Protein 3FXX (pdb70)

GO terms:
  GO:0022407 regulation of cell-cell adhesion (P, IDA)
  GO:0048013 ephrin receptor signaling pathway (P, IDA)
  GO:0005003 ephrin receptor activity (F, IDA)
  GO:0005515 protein binding (F, IPI)
  GO:0005004 GPI-linked ephrin receptor activity (F, IDA)
  GO:0005769 early endosome (C, IDA)
  GO:0005886 plasma membrane (C, IDA)
  GO:0032956 regulation of actin cytoskeleton organization (P, IDA)
  GO:0051893 regulation of focal adhesion assembly (P, IDA)
  GO:0070507 regulation of microtubule cytoskeleton organization (P, IDA)
  GO:0005576 extracellular region (C, EXP)
  GO:0005886 plasma membrane (C, TAS)
  GO:0010976 positive regulation of neuron projection development (P, IMP)
  GO:0071300 cellular response to retinoic acid (P, IMP)
  GO:0045806 negative regulation of endocytosis (P, IDA)
  GO:0018108 peptidyl-tyrosine phosphorylation (P, IDA)
  GO:1903078 positive regulation of protein localization to plasma membrane (P, IDA)

Sequence (296 aa):
TQTVHEFAKELDATNISIDKVVGAGEFGEVCSGRRLKLPSKKEISVAIKTLKVGYTEKQRRDFLGEEASSIMGQFDHPNIIRLEGVVTKSKPVMIVTEYMEENGSSLDSSFLRKHDAQFTVIQLVGMLRGIASSGMKYLSDMGYVHRDLAARNILINSNLVCKVSSDFGLSRVLEDDGKIPIRWTSPEAIAYRKFTSSASDVWSYGIVLWEVMSSYGERPYWEMSNQDVIKAVDEGYRLPPPMDCPAALYQLMLDCWQKDRNNRPKFEQIVSSILDKLIRNPGSLKIITAARPSNLLLDQWDNYEIW

Nearest PDB structures (foldseek):
  3fxx-assembly1_A  TM=1.003E+00  e=6.736E-59  Homo sapiens
  5mja-assembly1_A  TM=9.735E-01  e=2.799E-43  Homo sapiens
  8bin-assembly1_A  TM=9.481E-01  e=7.725E-38  Homo sapiens
  3dqx-assembly2_B  TM=9.330E-01  e=4.707E-27  Gallus gallus
  2j5f-assembly1_A  TM=8.929E-01  e=1.887E-25  Homo sapiens

Radius of gyration: 19.55 Å; Cα contacts (8 Å, |Δi|>4): 555; chains: 2; bounding box: 55×42×52 Å

B-factor: mean 26.13, std 9.32, range [12.3, 76.97]

CATH classification: 3.30.200.20 (+1 more: 1.10.510.10)

Secondary structure (DSSP, 8-state):
-HHHHTTSPBPPGGGEEEEEEEEE-SSSEEEEEEEE-TTS-EEEEEEEEPPTT--HHHHHHHHHHHHHHTT---TTB--EEEEE-SSSS-EEEEE--TT-BHHHHHHTTTT-S-HHHHHHHHHHHHHHHHHHHHTTEE-S---GGGEEE-TT--EEE---TT-EE-S------GGGS-HHHHHH----HHHHHHHHHHHHHHHHTTSPPTTTT--HHHHHHHHHHTEEPPPPTT-BHHHHHHHHHHT-SSGGGSPPHHHHHHHHHHHHHSGGGGGSB----SSSSEE-/-TTS----

Solvent-accessible surface area: 14944 Å² total

Organism: Homo sapiens (NCBI:txid9606)

Structure (mmCIF, N/CA/C/O backbone):
data_3FXX
#
_entry.id   3FXX
#
_cell.length_a   53.463
_cell.length_b   38.201
_cell.length_c   76.649
_cell.angle_alpha   90.000
_cell.angle_beta   102.150
_cell.angle_gamma   90.000
#
_symmetry.space_group_name_H-M   'P 1 21 1'
#
loop_
_entity.id
_entity.type
_entity.pdbx_description
1 polymer 'Ephrin type-A receptor 3'
2 polymer 'peptide substrate'
3 non-polymer 'MAGNESIUM ION'
4 non-polymer 'PHOSPHOAMINOPHOSPHONIC ACID-ADENYLATE ESTER'
5 water water
#
loop_
_atom_site.group_PDB
_atom_site.id
_atom_site.type_symbol
_atom_site.label_atom_id
_atom_site.label_alt_id
_atom_site.label_comp_id
_atom_site.label_asym_id
_atom_site.label_entity_id
_atom_site.label_seq_id
_atom_site.pdbx_PDB_ins_code
_atom_site.Cartn_x
_atom_site.Cartn_y
_atom_site.Cartn_z
_atom_site.occupancy
_atom_site.B_iso_or_equiv
_atom_site.auth_seq_id
_atom_site.auth_comp_id
_atom_site.auth_asym_id
_atom_site.auth_atom_id
_atom_site.pdbx_PDB_model_num
ATOM 1 N N . THR A 1 30 ? -23.200 23.617 52.224 0.50 46.23 606 THR A N 1
ATOM 2 C CA . THR A 1 30 ? -22.685 24.884 52.812 0.50 46.33 606 THR A CA 1
ATOM 3 C C . THR A 1 30 ? -21.886 25.670 51.768 0.50 46.33 606 THR A C 1
ATOM 4 O O . THR A 1 30 ? -21.244 25.090 50.888 0.50 46.24 606 THR A O 1
ATOM 8 N N . GLN A 1 31 ? -21.938 26.995 51.876 1.00 46.41 607 GLN A N 1
ATOM 9 C CA . GLN A 1 31 ? -21.254 27.886 50.935 1.00 46.24 607 GLN A CA 1
ATOM 10 C C . GLN A 1 31 ? -19.733 27.798 51.067 1.00 46.28 607 GLN A C 1
ATOM 11 O O . GLN A 1 31 ? -19.017 27.803 50.062 1.00 46.78 607 GLN A O 1
ATOM 17 N N . THR A 1 32 ? -19.243 27.704 52.303 0.50 45.82 608 THR A N 1
ATOM 18 C CA . THR A 1 32 ? -17.804 27.611 52.567 0.50 45.48 608 THR A CA 1
ATOM 19 C C . THR A 1 32 ? -17.102 26.592 51.664 0.50 45.15 608 THR A C 1
ATOM 20 O O . THR A 1 32 ? -16.068 26.893 51.063 0.50 45.14 608 THR A O 1
ATOM 24 N N . VAL A 1 33 ? -17.673 25.394 51.567 1.00 44.74 609 VAL A N 1
ATOM 25 C CA . VAL A 1 33 ? -17.080 24.324 50.757 1.00 44.28 609 VAL A CA 1
ATOM 26 C C . VAL A 1 33 ? -17.220 24.561 49.243 1.00 44.06 609 VAL A C 1
ATOM 27 O O . VAL A 1 33 ? -16.346 24.165 48.466 1.00 44.36 609 VAL A O 1
ATOM 31 N N . HIS A 1 34 ? -18.294 25.226 48.825 1.00 43.50 610 HIS A N 1
ATOM 32 C CA . HIS A 1 34 ? -18.542 25.423 47.393 1.00 43.10 610 HIS A CA 1
ATOM 33 C C . HIS A 1 34 ? -17.608 26.416 46.709 1.00 42.38 610 HIS A C 1
ATOM 34 O O . HIS A 1 34 ? -17.621 26.537 45.482 1.00 42.04 610 HIS A O 1
ATOM 41 N N . GLU A 1 35 ? -16.803 27.126 47.490 1.00 41.67 611 GLU A N 1
ATOM 42 C CA . GLU A 1 35 ? -15.734 27.946 46.922 1.00 41.10 611 GLU A CA 1
ATOM 43 C C . GLU A 1 35 ? -14.674 27.061 46.265 1.00 40.33 611 GLU A C 1
ATOM 44 O O . GLU A 1 35 ? -14.095 27.434 45.240 1.00 40.62 611 GLU A O 1
ATOM 50 N N . PHE A 1 36 ? -14.433 25.891 46.860 1.00 39.12 612 PHE A N 1
ATOM 51 C CA . PHE A 1 36 ? -13.345 25.003 46.432 1.00 38.34 612 PHE A CA 1
ATOM 52 C C . PHE A 1 36 ? -13.778 23.563 46.117 1.00 37.32 612 PHE A C 1
ATOM 53 O O . PHE A 1 36 ? -12.918 22.695 45.937 1.00 37.27 612 PHE A O 1
ATOM 61 N N . ALA A 1 37 ? -15.085 23.316 46.044 1.00 35.82 613 ALA A N 1
ATOM 62 C CA . ALA A 1 37 ? -15.611 21.977 45.757 1.00 34.76 613 ALA A CA 1
ATOM 63 C C . ALA A 1 37 ? -16.789 22.062 44.796 1.00 34.11 613 ALA A C 1
ATOM 64 O O . ALA A 1 37 ? -17.711 22.862 44.990 1.00 33.94 613 ALA A O 1
ATOM 66 N N . LYS A 1 38 ? -16.750 21.242 43.758 1.00 32.49 614 LYS A N 1
ATOM 67 C CA . LYS A 1 38 ? -17.867 21.113 42.841 1.00 31.34 614 LYS A CA 1
ATOM 68 C C . LYS A 1 38 ? -19.007 20.343 43.498 1.00 29.90 614 LYS A C 1
ATOM 69 O O . LYS A 1 38 ? -18.758 19.348 44.182 1.00 28.37 614 LYS A O 1
ATOM 75 N N . GLU A 1 39 ? -20.246 20.791 43.277 1.00 28.06 615 GLU A N 1
ATOM 76 C CA . GLU A 1 39 ? -21.422 20.028 43.720 1.00 27.82 615 GLU A CA 1
ATOM 77 C C . GLU A 1 39 ? -21.706 18.958 42.672 1.00 27.14 615 GLU A C 1
ATOM 78 O O . GLU A 1 39 ? -21.974 19.275 41.499 1.00 27.29 615 GLU A O 1
ATOM 84 N N . LEU A 1 40 ? -21.647 17.697 43.088 1.00 26.50 616 LEU A N 1
ATOM 85 C CA . LEU A 1 40 ? -21.847 16.586 42.185 1.00 26.31 616 LEU A CA 1
ATOM 86 C C . LEU A 1 40 ? -23.315 16.159 42.166 1.00 26.59 616 LEU A C 1
ATOM 87 O O . LEU A 1 40 ? -24.023 16.267 43.168 1.00 26.28 616 LEU A O 1
ATOM 92 N N . ASP A 1 41 ? -23.743 15.664 41.010 1.00 27.23 617 ASP A N 1
ATOM 93 C CA . ASP A 1 41 ? -25.058 15.081 40.817 1.00 27.64 617 ASP A CA 1
ATOM 94 C C . ASP A 1 41 ? -24.931 13.627 41.243 1.00 27.79 617 ASP A C 1
ATOM 95 O O . ASP A 1 41 ? -24.140 12.889 40.656 1.00 27.69 617 ASP A O 1
ATOM 100 N N . ALA A 1 42 ? -25.706 13.213 42.245 1.00 27.81 618 ALA A N 1
ATOM 101 C CA . ALA A 1 42 ? -25.617 11.842 42.791 1.00 28.20 618 ALA A CA 1
ATOM 102 C C . ALA A 1 42 ? -25.944 10.725 41.802 1.00 28.22 618 ALA A C 1
ATOM 103 O O . ALA A 1 42 ? -25.567 9.568 42.035 1.00 28.12 618 ALA A O 1
ATOM 105 N N . THR A 1 43 ? -26.642 11.052 40.711 1.00 27.76 619 THR A N 1
ATOM 106 C CA . THR A 1 43 ? -26.908 10.080 39.649 1.00 27.98 619 THR A CA 1
ATOM 107 C C . THR A 1 43 ? -25.632 9.654 38.922 1.00 27.31 619 THR A C 1
ATOM 108 O O . THR A 1 43 ? -25.608 8.611 38.266 1.00 28.38 619 THR A O 1
ATOM 112 N N . ASN A 1 44 ? -24.585 10.465 39.042 1.00 25.59 620 ASN A N 1
ATOM 113 C CA . ASN A 1 44 ? -23.279 10.176 38.442 1.00 24.98 620 ASN A CA 1
ATOM 114 C C . ASN A 1 44 ? -22.343 9.387 39.344 1.00 23.45 620 ASN A C 1
ATOM 115 O O . ASN A 1 44 ? -21.222 9.096 38.936 1.00 22.71 620 ASN A O 1
ATOM 120 N N . ILE A 1 45 ? -22.786 9.092 40.565 1.00 22.99 621 ILE A N 1
ATOM 121 C CA . ILE A 1 45 ? -21.995 8.358 41.560 1.00 23.61 621 ILE A CA 1
ATOM 122 C C . ILE A 1 45 ? -22.579 6.961 41.740 1.00 24.39 621 ILE A C 1
ATOM 123 O O . ILE A 1 45 ? -23.775 6.818 41.954 1.00 24.73 621 ILE A O 1
ATOM 128 N N . SER A 1 46 ? -21.744 5.935 41.628 1.00 24.36 622 SER A N 1
ATOM 129 C CA . SER A 1 46 ? -22.155 4.579 41.968 1.00 26.15 622 SER A CA 1
ATOM 130 C C . SER A 1 46 ? -21.255 4.048 43.067 1.00 26.66 622 SER A C 1
ATOM 131 O O . SER A 1 46 ? -20.053 4.316 43.088 1.00 26.42 622 SER A O 1
ATOM 134 N N . ILE A 1 47 ? -21.849 3.300 43.987 1.00 27.73 623 ILE A N 1
ATOM 135 C CA . ILE A 1 47 ? -21.141 2.792 45.141 1.00 28.96 623 ILE A CA 1
ATOM 136 C C . ILE A 1 47 ? -20.913 1.314 44.930 1.00 29.88 623 ILE A C 1
ATOM 137 O O . ILE A 1 47 ? -21.837 0.591 44.550 1.00 29.86 623 ILE A O 1
ATOM 142 N N . ASP A 1 48 ? -19.687 0.865 45.179 1.00 31.34 624 ASP A N 1
ATOM 143 C CA . ASP A 1 48 ? -19.328 -0.536 44.995 1.00 32.15 624 ASP A CA 1
ATOM 144 C C . ASP A 1 48 ? -19.312 -1.328 46.299 1.00 33.12 624 ASP A C 1
ATOM 145 O O . ASP A 1 48 ? -20.038 -2.311 46.445 1.00 34.38 624 ASP A O 1
ATOM 150 N N . LYS A 1 49 ? -18.479 -0.900 47.243 1.00 33.39 625 LYS A N 1
ATOM 151 C CA . LYS A 1 49 ? -18.374 -1.589 48.531 1.00 33.72 625 LYS A CA 1
ATOM 152 C C . LYS A 1 49 ? -17.693 -0.735 49.596 1.00 33.99 625 LYS A C 1
ATOM 153 O O . LYS A 1 49 ? -16.986 0.233 49.291 1.00 33.50 625 LYS A O 1
ATOM 159 N N . VAL A 1 50 ? -17.899 -1.112 50.852 1.00 34.15 626 VAL A N 1
ATOM 160 C CA . VAL A 1 50 ? -17.269 -0.422 51.971 1.00 34.59 626 VAL A CA 1
ATOM 161 C C . VAL A 1 50 ? -15.797 -0.817 51.993 1.00 34.87 626 VAL A C 1
ATOM 162 O O . VAL A 1 50 ? -15.466 -1.989 51.781 1.00 35.29 626 VAL A O 1
ATOM 166 N N . VAL A 1 51 ? -14.923 0.164 52.201 1.00 34.67 627 VAL A N 1
ATOM 167 C CA . VAL A 1 51 ? -13.491 -0.093 52.337 1.00 35.27 627 VAL A CA 1
ATOM 168 C C . VAL A 1 51 ? -12.898 0.473 53.627 1.00 35.67 627 VAL A C 1
ATOM 169 O O . VAL A 1 51 ? -11.708 0.299 53.887 1.00 35.95 627 VAL A O 1
ATOM 173 N N . GLY A 1 52 ? -13.709 1.142 54.439 1.00 36.21 628 GLY A N 1
ATOM 174 C CA . GLY A 1 52 ? -13.211 1.733 55.668 1.00 36.60 628 GLY A CA 1
ATOM 175 C C . GLY A 1 52 ? -14.273 2.471 56.450 1.00 37.26 628 GLY A C 1
ATOM 176 O O . GLY A 1 52 ? -15.449 2.509 56.062 1.00 37.23 628 GLY A O 1
ATOM 177 N N . ALA A 1 53 ? -13.851 3.051 57.565 1.00 37.82 629 ALA A N 1
ATOM 178 C CA . ALA A 1 53 ? -14.746 3.795 58.432 1.00 38.27 629 ALA A CA 1
ATOM 179 C C . ALA A 1 53 ? -13.942 4.916 59.043 1.00 38.73 629 ALA A C 1
ATOM 180 O O . ALA A 1 53 ? -12.770 4.729 59.371 1.00 39.08 629 ALA A O 1
ATOM 182 N N . GLY A 1 54 ? -14.562 6.083 59.179 1.00 39.28 630 GLY A N 1
ATOM 183 C CA . GLY A 1 54 ? -13.895 7.229 59.769 1.00 39.42 630 GLY A CA 1
ATOM 184 C C . GLY A 1 54 ? -14.653 7.804 60.939 1.00 39.72 630 GLY A C 1
ATOM 185 O O . GLY A 1 54 ? -15.668 7.255 61.382 1.00 39.76 630 GLY A O 1
ATOM 186 N N . GLU A 1 55 ? -14.150 8.929 61.434 1.00 39.98 631 GLU A N 1
ATOM 187 C CA . GLU A 1 55 ? -14.823 9.697 62.480 1.00 39.65 631 GLU A CA 1
ATOM 188 C C . GLU A 1 55 ? -16.273 10.020 62.112 1.00 39.22 631 GLU A C 1
ATOM 189 O O . GLU A 1 55 ? -17.148 10.022 62.983 1.00 39.51 631 GLU A O 1
ATOM 195 N N . PHE A 1 56 ? -16.521 10.280 60.825 1.00 38.51 632 PHE A N 1
ATOM 196 C CA . PHE A 1 56 ? -17.785 10.875 60.375 1.00 38.02 632 PHE A CA 1
ATOM 197 C C . PHE A 1 56 ? -18.777 9.902 59.750 1.00 37.35 632 PHE A C 1
ATOM 198 O O . PHE A 1 56 ? -19.953 10.235 59.616 1.00 37.21 632 PHE A O 1
ATOM 206 N N . GLY A 1 57 ? -18.312 8.712 59.384 1.00 36.41 633 GLY A N 1
ATOM 207 C CA . GLY A 1 57 ? -19.156 7.731 58.717 1.00 35.79 633 GLY A CA 1
ATOM 208 C C . GLY A 1 57 ? -18.325 6.699 57.990 1.00 35.25 633 GLY A C 1
ATOM 209 O O . GLY A 1 57 ? -17.172 6.474 58.336 1.00 36.45 633 GLY A O 1
ATOM 210 N N . GLU A 1 58 ? -18.904 6.078 56.971 1.00 34.08 634 GLU A N 1
ATOM 211 C CA . GLU A 1 58 ? -18.227 5.010 56.240 1.00 33.28 634 GLU A CA 1
ATOM 212 C C . GLU A 1 58 ? -17.447 5.573 55.060 1.00 31.53 634 GLU A C 1
ATOM 213 O O . GLU A 1 58 ? -17.671 6.716 54.642 1.00 31.14 634 GLU A O 1
ATOM 219 N N . VAL A 1 59 ? -16.527 4.760 54.548 1.00 29.96 635 VAL A N 1
ATOM 220 C CA . VAL A 1 59 ? -15.798 5.065 53.316 1.00 28.93 635 VAL A CA 1
ATOM 221 C C . VAL A 1 59 ? -16.040 3.914 52.342 1.00 27.77 635 VAL A C 1
ATOM 222 O O . VAL A 1 59 ? -1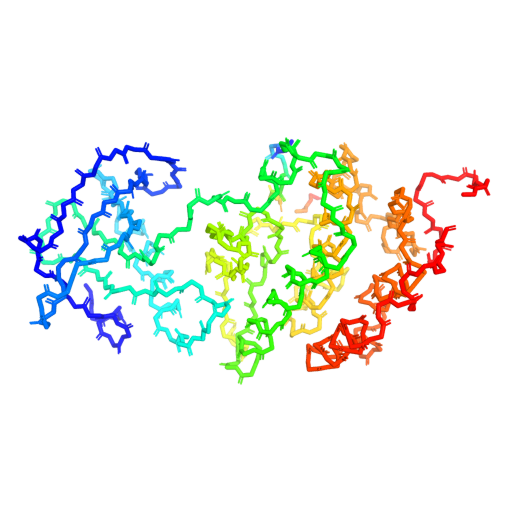5.916 2.747 52.714 1.00 28.04 635 VAL A O 1
ATOM 226 N N . CYS A 1 60 ? -16.424 4.244 51.110 1.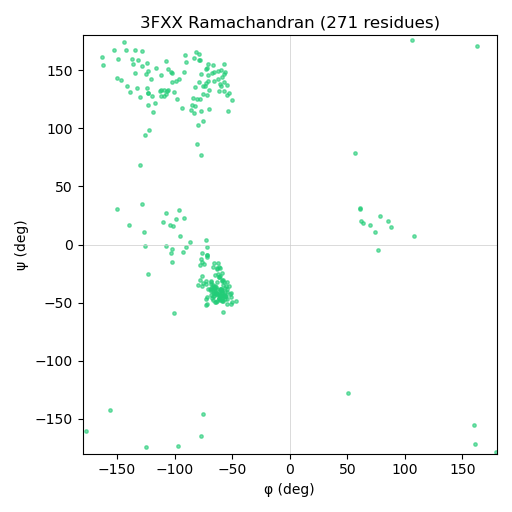00 26.73 636 CYS A N 1
ATOM 227 C CA . CYS A 1 60 ? -16.679 3.246 50.075 1.00 25.63 636 CYS A CA 1
ATOM 228 C C . CYS A 1 60 ? -15.842 3.500 48.841 1.00 24.80 636 CYS A C 1
ATOM 229 O O . CYS A 1 60 ? -15.411 4.611 48.598 1.00 23.64 636 CYS A O 1
ATOM 232 N N . SER A 1 61 ? -15.618 2.451 48.067 1.00 23.43 637 SER A N 1
ATOM 233 C CA . SER A 1 61 ? -15.132 2.603 46.708 1.00 22.95 637 SER A CA 1
ATOM 234 C C . SER A 1 61 ? -16.344 2.702 45.794 1.00 22.16 637 SER A C 1
ATOM 235 O O . SER A 1 61 ? -17.448 2.246 46.128 1.00 22.78 637 SER A O 1
ATOM 238 N N . GLY A 1 62 ? -16.133 3.292 44.629 1.00 21.02 638 GLY A N 1
ATOM 239 C CA . GLY A 1 62 ? -17.187 3.442 43.662 1.00 20.06 638 GLY A CA 1
ATOM 240 C C . GLY A 1 62 ? -16.685 4.075 42.385 1.00 19.02 638 GLY A C 1
ATOM 241 O O . GLY A 1 62 ? -15.492 4.068 42.111 1.00 18.10 638 GLY A O 1
ATOM 242 N N . ARG A 1 63 ? -17.618 4.612 41.610 1.00 18.68 639 ARG A N 1
ATOM 243 C CA A ARG A 1 63 ? -17.318 5.207 40.308 0.50 18.51 639 ARG A CA 1
ATOM 244 C CA B ARG A 1 63 ? -17.292 5.212 40.333 0.50 18.52 639 ARG A CA 1
ATOM 245 C C . ARG A 1 63 ? -17.997 6.552 40.205 1.00 18.45 639 ARG A C 1
ATOM 246 O O . ARG A 1 63 ? -19.120 6.732 40.708 1.00 18.27 639 ARG A O 1
ATOM 261 N N . LEU A 1 64 ? -17.342 7.471 39.517 1.00 17.92 640 LEU A N 1
ATOM 262 C CA . LEU A 1 64 ? -17.941 8.764 39.211 1.00 17.61 640 LEU A CA 1
ATOM 263 C C . LEU A 1 64 ? -17.932 8.970 37.702 1.00 17.43 640 LEU A C 1
ATOM 264 O O . LEU A 1 64 ? -16.874 8.805 37.066 1.00 17.34 640 LEU A O 1
ATOM 269 N N . LYS A 1 65 ? -19.084 9.348 37.145 1.00 17.08 641 LYS A N 1
ATOM 270 C CA . LYS A 1 65 ? -19.182 9.689 35.726 1.00 17.43 641 LYS A CA 1
ATOM 271 C C . LYS A 1 65 ? -19.000 11.206 35.622 1.00 16.92 641 LYS A C 1
ATOM 272 O O . LYS A 1 65 ? -19.786 11.983 36.194 1.00 17.73 641 LYS A O 1
ATOM 278 N N . LEU A 1 66 ? -17.947 11.596 34.923 1.00 16.98 642 LEU A N 1
ATOM 279 C CA . LEU A 1 66 ? -17.598 13.001 34.748 1.00 17.52 642 LEU A CA 1
ATOM 280 C C . LEU A 1 66 ? -18.425 13.653 33.633 1.00 17.63 642 LEU A C 1
ATOM 281 O O . LEU A 1 66 ? -19.104 12.968 32.866 1.00 16.83 642 LEU A O 1
ATOM 286 N N . PRO A 1 67 ? -18.413 15.011 33.560 1.00 17.90 643 PRO A N 1
ATOM 287 C CA . PRO A 1 67 ? -19.227 15.690 32.534 1.00 18.37 643 PRO A CA 1
ATOM 288 C C . PRO A 1 67 ? -18.933 15.266 31.093 1.00 17.83 643 PRO A C 1
ATOM 289 O O . PRO A 1 67 ? -19.846 15.226 30.258 1.00 19.60 643 PRO A O 1
ATOM 293 N N . SER A 1 68 ? -17.684 14.917 30.833 1.00 18.42 644 SER A N 1
ATOM 294 C CA . SER A 1 68 ? -17.223 14.373 29.547 1.00 18.10 644 SER A CA 1
ATOM 295 C C . SER A 1 68 ? -17.691 12.932 29.280 1.00 18.74 644 SER A C 1
ATOM 296 O O . SER A 1 68 ? -17.351 12.368 28.238 1.00 18.80 644 SER A O 1
ATOM 299 N N . LYS A 1 69 ? -18.401 12.342 30.235 1.00 18.33 645 LYS A N 1
ATOM 300 C CA . LYS A 1 69 ? -18.844 10.928 30.208 1.00 18.81 645 LYS A CA 1
ATOM 301 C C . LYS A 1 69 ? -17.735 9.912 30.469 1.00 18.82 645 LYS A C 1
ATOM 302 O O . LYS A 1 69 ? -17.961 8.706 30.292 1.00 18.15 645 LYS A O 1
ATOM 308 N N . LYS A 1 70 ? -16.560 10.370 30.899 1.00 19.20 646 LYS A N 1
ATOM 309 C CA . LYS A 1 70 ? -15.496 9.463 31.325 1.00 19.24 646 LYS A CA 1
ATOM 310 C C . LYS A 1 70 ? -15.847 9.002 32.726 1.00 19.04 646 LYS A C 1
ATOM 311 O O . LYS A 1 70 ? -16.353 9.774 33.532 1.00 18.22 646 LYS A O 1
ATOM 317 N N . GLU A 1 71 ? -15.611 7.725 33.005 1.00 18.56 647 GLU A N 1
ATOM 318 C CA . GLU A 1 71 ? -15.873 7.158 34.322 1.00 18.81 647 GLU A CA 1
ATOM 319 C C . GLU A 1 71 ? -14.552 6.850 35.020 1.00 18.93 647 GLU A C 1
ATOM 320 O O . GLU A 1 71 ? -13.627 6.277 34.413 1.00 19.14 647 GLU A O 1
ATOM 326 N N . ILE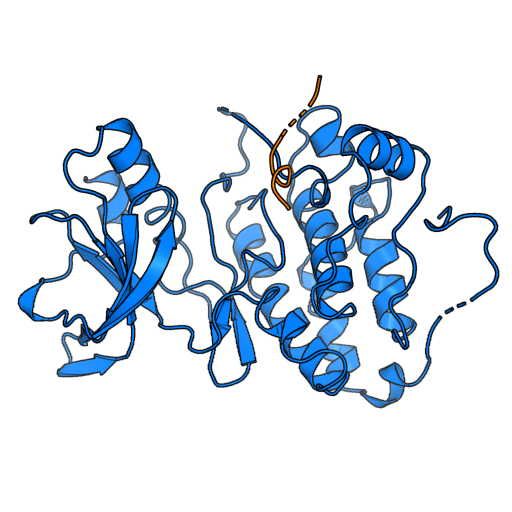 A 1 72 ? -14.448 7.263 36.277 1.00 17.72 648 ILE A N 1
ATOM 327 C CA . ILE A 1 72 ? -13.221 7.097 37.053 1.00 17.94 648 ILE A CA 1
ATOM 328 C C . ILE A 1 72 ? -13.558 6.414 38.383 1.00 18.01 648 ILE A C 1
ATOM 329 O O . ILE A 1 72 ? -14.691 6.516 38.885 1.00 17.95 648 ILE A O 1
ATOM 334 N N . SER A 1 73 ? -12.575 5.723 38.937 1.00 18.44 649 SER A N 1
ATOM 335 C CA . SER A 1 73 ? -12.685 5.155 40.275 1.00 19.28 649 SER A CA 1
ATOM 336 C C . SER A 1 73 ? -12.538 6.246 41.318 1.00 19.09 649 SER A C 1
ATOM 337 O O . SER A 1 73 ? -11.637 7.094 41.230 1.00 18.78 649 SER A O 1
ATOM 340 N N . VAL A 1 74 ? -13.402 6.192 42.320 1.00 18.28 650 VAL A N 1
ATOM 341 C CA . VAL A 1 74 ? -13.392 7.146 43.410 1.00 18.26 650 VAL A CA 1
ATOM 342 C C . VAL A 1 74 ? -13.596 6.486 44.769 1.00 17.97 650 VAL A C 1
ATOM 343 O O . VAL A 1 74 ? -14.111 5.361 44.870 1.00 17.85 650 VAL A O 1
ATOM 347 N N . ALA A 1 75 ? -13.176 7.203 45.810 1.00 18.23 651 ALA A N 1
ATOM 348 C CA . ALA A 1 75 ? -13.567 6.902 47.179 1.00 18.96 651 ALA A CA 1
ATOM 349 C C . ALA A 1 75 ? -14.704 7.848 47.528 1.00 19.78 651 ALA A C 1
ATOM 350 O O . ALA A 1 75 ? -14.694 9.046 47.132 1.00 18.61 651 ALA A O 1
ATOM 352 N N . ILE A 1 76 ? -15.676 7.301 48.257 1.00 20.48 652 ILE A N 1
ATOM 353 C CA . ILE A 1 76 ? -16.851 8.059 48.684 1.00 21.76 652 ILE A CA 1
ATOM 354 C C . ILE A 1 76 ? -16.956 7.992 50.203 1.00 22.31 652 ILE A C 1
ATOM 355 O O . ILE A 1 76 ? -17.026 6.911 50.780 1.00 22.89 652 ILE A O 1
ATOM 360 N N . LYS A 1 77 ? -16.904 9.151 50.839 1.00 22.86 653 LYS A N 1
ATOM 361 C CA . LYS A 1 77 ? -17.087 9.262 52.274 1.00 24.88 653 LYS A CA 1
ATOM 362 C C . LYS A 1 77 ? -18.458 9.875 52.536 1.00 25.15 653 LYS A C 1
ATOM 363 O O . LYS A 1 77 ? -18.806 10.896 51.937 1.00 23.97 653 LYS A O 1
ATOM 369 N N . THR A 1 78 ? -19.215 9.263 53.444 1.00 26.48 654 THR A N 1
ATOM 370 C CA . THR A 1 78 ? -20.550 9.745 53.778 1.00 27.30 654 THR A CA 1
ATOM 371 C C . THR A 1 78 ? -20.565 10.287 55.202 1.00 27.72 654 THR A C 1
ATOM 372 O O . THR A 1 78 ? -19.833 9.804 56.068 1.00 28.53 654 THR A O 1
ATOM 376 N N . LEU A 1 79 ? -21.369 11.323 55.421 1.00 27.75 655 LEU A N 1
ATOM 377 C CA . LEU A 1 79 ? -21.636 11.835 56.758 1.00 28.15 655 LEU A CA 1
ATOM 378 C C . LEU A 1 79 ? -22.757 10.991 57.369 1.00 28.27 655 LEU A C 1
ATOM 379 O O . LEU A 1 79 ? -23.842 10.851 56.773 1.00 27.77 655 LEU A O 1
ATOM 384 N N . LYS A 1 80 ? -22.504 10.437 58.554 1.00 28.32 656 LYS A N 1
ATOM 385 C CA . LYS A 1 80 ? -23.466 9.548 59.206 1.00 29.01 656 LYS A CA 1
ATOM 386 C C . LYS A 1 80 ? -24.848 10.199 59.402 1.00 28.53 656 LYS A C 1
ATOM 387 O O . LYS A 1 80 ? -24.969 11.411 59.587 1.00 27.23 656 LYS A O 1
ATOM 393 N N . VAL A 1 81 ? -25.885 9.372 59.347 1.00 28.65 657 VAL A N 1
ATOM 394 C CA . VAL A 1 81 ? -27.245 9.829 59.591 1.00 29.17 657 VAL A CA 1
ATOM 395 C C . VAL A 1 81 ? -27.316 10.390 61.012 1.00 29.46 657 VAL A C 1
ATOM 396 O O . VAL A 1 81 ? -26.719 9.833 61.930 1.00 29.75 657 VAL A O 1
ATOM 400 N N . GLY A 1 82 ? -28.013 11.509 61.184 1.00 29.80 658 GLY A N 1
ATOM 401 C CA . GLY A 1 82 ? -28.201 12.100 62.507 1.00 29.86 658 GLY A CA 1
ATOM 402 C C . GLY A 1 82 ? -26.983 12.860 62.989 1.00 30.00 658 GLY A C 1
ATOM 403 O O . GLY A 1 82 ? -26.776 13.026 64.188 1.00 29.82 658 GLY A O 1
ATOM 404 N N . TYR A 1 83 ? -26.179 13.315 62.035 1.00 30.25 659 TYR A N 1
ATOM 405 C CA . TYR A 1 83 ? -25.001 14.118 62.320 1.00 30.98 659 TYR A CA 1
ATOM 406 C C . TYR A 1 83 ? -25.375 15.404 63.044 1.00 31.35 659 TYR A C 1
ATOM 407 O O . TYR A 1 83 ? -26.468 15.948 62.840 1.00 31.34 659 TYR A O 1
ATOM 416 N N . THR A 1 84 ? -24.450 15.886 63.871 1.00 32.19 660 THR A N 1
ATOM 417 C CA . THR A 1 84 ? -24.558 17.198 64.489 1.00 32.59 660 THR A CA 1
ATOM 418 C C . THR A 1 84 ? -24.057 18.252 63.505 1.00 33.31 660 THR A C 1
ATOM 419 O O . THR A 1 84 ? -23.321 17.931 62.565 1.00 32.80 660 THR A O 1
ATOM 423 N N . GLU A 1 85 ? -24.443 19.508 63.718 1.00 33.83 661 GLU A N 1
ATOM 424 C CA . GLU A 1 85 ? -23.970 20.605 62.865 1.00 34.75 661 GLU A CA 1
ATOM 425 C C . GLU A 1 85 ? -22.460 20.789 62.956 1.00 34.97 661 GLU A C 1
ATOM 426 O O . GLU A 1 85 ? -21.827 21.171 61.966 1.00 35.29 661 GLU A O 1
ATOM 432 N N . LYS A 1 86 ? -21.886 20.516 64.126 1.00 35.07 662 LYS A N 1
ATOM 433 C CA . LYS A 1 86 ? -20.436 20.521 64.266 1.00 34.78 662 LYS A CA 1
ATOM 434 C C . LYS A 1 86 ? -19.789 19.446 63.395 1.00 34.18 662 LYS A C 1
ATOM 435 O O . LYS A 1 86 ? -18.817 19.721 62.693 1.00 33.46 662 LYS A O 1
ATOM 441 N N . GLN A 1 87 ? -20.301 18.218 63.472 1.00 33.15 663 GLN A N 1
ATOM 442 C CA . GLN A 1 87 ? -19.796 17.133 62.622 1.00 32.83 663 GLN A CA 1
ATOM 443 C C . GLN A 1 87 ? -19.869 17.504 61.134 1.00 32.10 663 GLN A C 1
ATOM 444 O O . GLN A 1 87 ? -18.909 17.297 60.390 1.00 31.54 663 GLN A O 1
ATOM 450 N N . ARG A 1 88 ? -20.988 18.078 60.704 1.00 31.62 664 ARG A N 1
ATOM 451 C CA . ARG A 1 88 ? -21.121 18.521 59.309 1.00 31.88 664 ARG A CA 1
ATOM 452 C C . ARG A 1 88 ? -20.071 19.590 58.941 1.00 31.09 664 ARG A C 1
ATOM 453 O O . ARG A 1 88 ? -19.447 19.523 57.872 1.00 29.91 664 ARG A O 1
ATOM 461 N N . ARG A 1 89 ? -19.870 20.565 59.825 1.00 30.59 665 ARG A N 1
ATOM 462 C CA . ARG A 1 89 ? -18.880 21.630 59.579 1.00 30.90 665 ARG A CA 1
ATOM 463 C C . ARG A 1 89 ? -17.464 21.069 59.498 1.00 29.52 665 ARG A C 1
ATOM 464 O O . ARG A 1 89 ? -16.682 21.492 58.641 1.00 29.39 665 ARG A O 1
ATOM 472 N N . ASP A 1 90 ? -17.131 20.143 60.394 1.00 28.16 666 ASP A N 1
ATOM 473 C CA . ASP A 1 90 ? -15.808 19.512 60.398 1.00 27.60 666 ASP A CA 1
ATOM 474 C C . ASP A 1 90 ? -15.596 18.645 59.157 1.00 26.68 666 ASP A C 1
ATOM 475 O O . ASP A 1 90 ? -14.534 18.703 58.520 1.00 26.35 666 ASP A O 1
ATOM 480 N N . PHE A 1 91 ? -16.616 17.865 58.818 1.00 25.36 667 PHE A N 1
ATOM 481 C CA . PHE A 1 91 ? -16.593 16.986 57.650 1.00 25.09 667 PHE A CA 1
ATOM 482 C C . PHE A 1 91 ? -16.334 17.803 56.390 1.00 24.66 667 PHE A C 1
ATOM 483 O O . PHE A 1 91 ? -15.348 17.572 55.675 1.00 24.85 667 PHE A O 1
ATOM 491 N N . LEU A 1 92 ? -17.204 18.775 56.132 1.00 24.03 668 LEU A N 1
ATOM 492 C CA . LEU A 1 92 ? -17.099 19.604 54.937 1.00 23.72 668 LEU A CA 1
ATOM 493 C C . LEU A 1 92 ? -15.883 20.534 54.964 1.00 23.20 668 LEU A C 1
ATOM 494 O O . LEU A 1 92 ? -15.303 20.832 53.918 1.00 23.29 668 LEU A O 1
ATOM 499 N N . GLY A 1 93 ? -15.486 20.962 56.164 1.00 23.12 669 GLY A N 1
ATOM 500 C CA . GLY A 1 93 ? -14.337 21.845 56.339 1.00 23.35 669 GLY A CA 1
ATOM 501 C C . GLY A 1 93 ? -13.048 21.205 55.851 1.00 23.21 669 GLY A C 1
ATOM 502 O O . GLY A 1 93 ? -12.215 21.865 55.244 1.00 23.58 669 GLY A O 1
ATOM 503 N N A GLU A 1 94 ? -12.907 19.910 56.114 0.50 23.18 670 GLU A N 1
ATOM 504 N N B GLU A 1 94 ? -12.887 19.911 56.129 0.50 23.06 670 GLU A N 1
ATOM 505 C CA A GLU A 1 94 ? -11.746 19.147 55.666 0.50 23.30 670 GLU A CA 1
ATOM 506 C CA B GLU A 1 94 ? -11.737 19.144 55.632 0.50 23.25 670 GLU A CA 1
ATOM 507 C C A GLU A 1 94 ? -11.710 19.039 54.135 0.50 23.02 670 GLU A C 1
ATOM 508 C C B GLU A 1 94 ? -11.712 19.110 54.112 0.50 22.98 670 GLU A C 1
ATOM 509 O O A GLU A 1 94 ? -10.637 19.082 53.529 0.50 23.37 670 GLU A O 1
ATOM 510 O O B GLU A 1 94 ? -10.659 19.272 53.490 0.50 23.26 670 GLU A O 1
ATOM 521 N N . ALA A 1 95 ? -12.887 18.914 53.521 1.00 22.76 671 ALA A N 1
ATOM 522 C CA . ALA A 1 95 ? -13.031 18.955 52.070 1.00 23.38 671 ALA A CA 1
ATOM 523 C C . ALA A 1 95 ? -12.693 20.337 51.504 1.00 23.43 671 ALA A C 1
ATOM 524 O O . ALA A 1 95 ? -12.052 20.439 50.459 1.00 23.52 671 ALA A O 1
ATOM 526 N N . SER A 1 96 ? -13.089 21.399 52.209 1.00 23.58 672 SER A N 1
ATOM 527 C CA A SER A 1 96 ? -12.807 22.766 51.775 0.50 23.75 672 SER A CA 1
ATOM 528 C CA B SER A 1 96 ? -12.809 22.756 51.750 0.50 23.71 672 SER A CA 1
ATOM 529 C C . SER A 1 96 ? -11.305 23.032 51.728 1.00 24.00 672 SER A C 1
ATOM 530 O O . SER A 1 96 ? -10.828 23.769 50.862 1.00 24.59 672 SER A O 1
ATOM 535 N N . ILE A 1 97 ? -10.557 22.430 52.658 1.00 23.71 673 ILE A N 1
ATOM 536 C CA . ILE A 1 97 ? -9.093 22.571 52.656 1.00 24.06 673 ILE A CA 1
ATOM 537 C C . ILE A 1 97 ? -8.476 21.764 51.506 1.00 24.23 673 ILE A C 1
ATOM 538 O O . ILE A 1 97 ? -7.703 22.291 50.697 1.00 24.21 673 ILE A O 1
ATOM 543 N N . MET A 1 98 ? -8.846 20.488 51.424 1.00 24.68 674 MET A N 1
ATOM 544 C CA . MET A 1 98 ? -8.392 19.597 50.349 1.00 24.70 674 MET A CA 1
ATOM 545 C C . MET A 1 98 ? -8.598 20.196 48.961 1.00 24.25 674 MET A C 1
ATOM 546 O O . MET A 1 98 ? -7.691 20.152 48.114 1.00 24.07 674 MET A O 1
ATOM 551 N N . GLY A 1 99 ? -9.785 20.765 48.738 1.00 23.15 675 GLY A N 1
ATOM 552 C CA . GLY A 1 99 ? -10.155 21.368 47.462 1.00 23.13 675 GLY A CA 1
ATOM 553 C C . GLY A 1 99 ? -9.302 22.557 47.040 1.00 22.26 675 GLY A C 1
ATOM 554 O O . GLY A 1 99 ? -9.314 22.937 45.884 1.00 21.05 675 GLY A O 1
ATOM 555 N N . GLN A 1 100 ? -8.558 23.130 47.977 1.00 21.72 676 GLN A N 1
ATOM 556 C CA . GLN A 1 100 ? -7.652 24.231 47.664 1.00 22.22 676 GLN A CA 1
ATOM 557 C C . GLN A 1 100 ? -6.391 23.782 46.930 1.00 21.74 676 GLN A C 1
ATOM 558 O O . GLN A 1 100 ? -5.701 24.611 46.322 1.00 21.05 676 GLN A O 1
ATOM 564 N N . PHE A 1 101 ? -6.102 22.478 46.983 1.00 21.03 677 PHE A N 1
ATOM 565 C CA . PHE A 1 101 ? -4.874 21.919 46.415 1.00 21.76 677 PHE A CA 1
ATOM 566 C C . PHE A 1 101 ? -5.205 21.140 45.161 1.00 22.48 677 PHE A C 1
ATOM 567 O O . PHE A 1 101 ? -6.148 20.329 45.143 1.00 24.55 677 PHE A O 1
ATOM 575 N N . ASP A 1 102 ? -4.481 21.438 44.093 1.00 21.45 678 ASP A N 1
ATOM 576 C CA . ASP A 1 102 ? -4.541 20.650 42.876 1.00 20.65 678 ASP A CA 1
ATOM 577 C C . ASP A 1 102 ? -3.112 20.244 42.563 1.00 20.05 678 ASP A C 1
ATOM 578 O O . ASP A 1 102 ? -2.378 20.989 41.923 1.00 19.60 678 ASP A O 1
ATOM 583 N N . HIS A 1 103 ? -2.721 19.058 43.022 1.00 18.49 679 HIS A N 1
ATOM 584 C CA . HIS A 1 103 ? -1.338 18.607 42.925 1.00 18.86 679 HIS A CA 1
ATOM 585 C C . HIS A 1 103 ? -1.323 17.082 42.821 1.00 18.96 679 HIS A C 1
ATOM 586 O O . HIS A 1 103 ? -2.148 16.434 43.453 1.00 18.66 679 HIS A O 1
ATOM 593 N N . PRO A 1 104 ? -0.398 16.514 42.027 1.00 18.91 680 PRO A N 1
ATOM 594 C CA . PRO A 1 104 ? -0.397 15.038 41.880 1.00 18.77 680 PRO A CA 1
ATOM 595 C C . PRO A 1 104 ? -0.129 14.247 43.150 1.00 17.72 680 PRO A C 1
ATOM 596 O O . PRO A 1 104 ? -0.427 13.045 43.197 1.00 18.37 680 PRO A O 1
ATOM 600 N N . ASN A 1 105 ? 0.483 14.880 44.147 1.00 17.05 681 ASN A N 1
ATOM 601 C CA . ASN A 1 105 ? 0.764 14.220 45.414 1.00 17.18 681 ASN A CA 1
ATOM 602 C C . ASN A 1 105 ? -0.058 14.699 46.600 1.00 16.65 681 ASN A C 1
ATOM 603 O O . ASN A 1 105 ? 0.335 14.511 47.746 1.00 16.40 681 ASN A O 1
ATOM 608 N N . ILE A 1 106 ? -1.184 15.337 46.315 1.00 16.93 682 ILE A N 1
ATOM 609 C CA . ILE A 1 106 ? -2.189 15.628 47.317 1.00 16.92 682 ILE A CA 1
ATOM 610 C C . ILE A 1 106 ? -3.515 15.022 46.845 1.00 16.57 682 ILE A C 1
ATOM 611 O O . ILE A 1 106 ? -3.874 15.155 45.662 1.00 15.34 682 ILE A O 1
ATOM 616 N N . ILE A 1 107 ? -4.231 14.344 47.748 1.00 17.44 683 ILE A N 1
ATOM 617 C CA . ILE A 1 107 ? -5.451 13.627 47.351 1.00 17.56 683 ILE A CA 1
ATOM 618 C C . ILE A 1 107 ? -6.399 14.596 46.646 1.00 17.98 683 ILE A C 1
ATOM 619 O O . ILE A 1 107 ? -6.677 15.691 47.162 1.00 17.54 683 ILE A O 1
ATOM 624 N N . ARG A 1 108 ? -6.855 14.195 45.459 1.00 17.97 684 ARG A N 1
ATOM 625 C CA . ARG A 1 108 ? -7.733 15.008 44.617 1.00 18.23 684 ARG A CA 1
ATOM 626 C C . ARG A 1 108 ? -9.177 14.940 45.062 1.00 18.05 684 ARG A C 1
ATOM 627 O O . ARG A 1 108 ? -9.749 13.855 45.168 1.00 16.98 684 ARG A O 1
ATOM 635 N N . LEU A 1 109 ? -9.765 16.102 45.301 1.00 17.26 685 LEU A N 1
ATOM 636 C CA . LEU A 1 109 ? -11.209 16.185 45.573 1.00 18.16 685 LEU A CA 1
ATOM 637 C C . LEU A 1 109 ? -11.963 16.263 44.236 1.00 18.07 685 LEU A C 1
ATOM 638 O O . LEU A 1 109 ? -11.796 17.221 43.454 1.00 17.37 685 LEU A O 1
ATOM 643 N N . GLU A 1 110 ? -12.762 15.247 43.945 1.00 18.23 686 GLU A N 1
ATOM 644 C CA . GLU A 1 110 ? -13.633 15.267 42.760 1.00 18.77 686 GLU A CA 1
ATOM 645 C C . GLU A 1 110 ? -14.873 16.157 42.973 1.00 19.44 686 GLU A C 1
ATOM 646 O O . GLU A 1 110 ? -15.322 16.849 42.039 1.00 20.20 686 GLU A O 1
ATOM 652 N N . GLY A 1 111 ? -15.407 16.167 44.189 1.00 19.61 687 GLY A N 1
ATOM 653 C CA . GLY A 1 111 ? -16.513 17.057 44.528 1.00 20.06 687 GLY A CA 1
ATOM 654 C C . GLY A 1 111 ? -17.245 16.596 45.764 1.00 20.26 687 GLY A C 1
ATOM 655 O O . GLY A 1 111 ? -16.794 15.684 46.465 1.00 19.72 687 GLY A O 1
ATOM 656 N N . VAL A 1 112 ? -18.371 17.253 46.039 1.00 20.89 688 VAL A N 1
ATOM 657 C CA . VAL A 1 112 ? -19.191 16.939 47.189 1.00 21.15 688 VAL A CA 1
ATOM 658 C C . VAL A 1 112 ? -20.661 16.817 46.786 1.00 21.41 688 VAL A C 1
ATOM 659 O O . VAL A 1 112 ? -21.084 17.302 45.727 1.00 21.59 688 VAL A O 1
ATOM 663 N N . VAL A 1 113 ? -21.421 16.121 47.616 1.00 22.80 689 VAL A N 1
ATOM 664 C CA . VAL A 1 113 ? -22.872 16.135 47.527 1.00 23.94 689 VAL A CA 1
ATOM 665 C C . VAL A 1 113 ? -23.414 16.698 48.845 1.00 24.74 689 VAL A C 1
ATOM 666 O O . VAL A 1 113 ? -23.238 16.112 49.899 1.00 23.64 689 VAL A O 1
ATOM 670 N N . THR A 1 114 ? -24.042 17.863 48.766 1.00 26.25 690 THR A N 1
ATOM 671 C CA . THR A 1 114 ? -24.605 18.521 49.950 1.00 28.00 690 THR A CA 1
ATOM 672 C C . THR A 1 114 ? -26.107 18.804 49.820 1.00 29.39 690 THR A C 1
ATOM 673 O O . THR A 1 114 ? -26.825 18.877 50.834 1.00 30.27 690 THR A O 1
ATOM 677 N N . LYS A 1 115 ? -26.583 18.934 48.587 1.00 30.47 691 LYS A N 1
ATOM 678 C CA . LYS A 1 115 ? -27.997 19.216 48.315 1.00 31.58 691 LYS A CA 1
ATOM 679 C C . LYS A 1 115 ? -28.932 18.011 48.473 1.00 32.22 691 LYS A C 1
ATOM 680 O O . LYS A 1 115 ? -30.157 18.156 48.401 1.00 32.93 691 LYS A O 1
ATOM 686 N N . SER A 1 116 ? -28.364 16.831 48.680 1.00 32.54 692 SER A N 1
ATOM 687 C CA . SER A 1 116 ? -29.120 15.662 49.114 1.00 32.67 692 SER A CA 1
ATOM 688 C C . SER A 1 116 ? -28.345 14.996 50.242 1.00 33.01 692 SER A C 1
ATOM 689 O O . SER A 1 116 ? -27.171 15.307 50.470 1.00 32.46 692 SER A O 1
ATOM 692 N N . LYS A 1 117 ? -29.003 14.074 50.935 1.00 32.96 693 LYS A N 1
ATOM 693 C CA . LYS A 1 117 ? -28.408 13.383 52.064 1.00 33.01 693 LYS A CA 1
ATOM 694 C C . LYS A 1 117 ? -28.488 11.848 51.825 1.00 32.85 693 LYS A C 1
ATOM 695 O O . LYS A 1 117 ? -29.416 11.375 51.170 1.00 33.23 693 LYS A O 1
ATOM 701 N N . PRO A 1 118 ? -27.496 11.065 52.306 1.00 32.08 694 PRO A N 1
ATOM 702 C CA . PRO A 1 118 ? -26.313 11.466 53.068 1.00 30.70 694 PRO A CA 1
ATOM 703 C C . PRO A 1 118 ? -25.369 12.406 52.315 1.00 29.80 694 PRO A C 1
ATOM 704 O O . PRO A 1 118 ? -25.146 12.251 51.113 1.00 28.97 694 PRO A O 1
ATOM 708 N N . VAL A 1 119 ? -24.809 13.360 53.051 1.00 28.38 695 VAL A N 1
ATOM 709 C CA . VAL A 1 119 ? -23.814 14.285 52.522 1.00 27.77 695 VAL A CA 1
ATOM 710 C C . VAL A 1 119 ? -22.558 13.471 52.177 1.00 26.19 695 VAL A C 1
ATOM 711 O O . VAL A 1 119 ? -22.231 12.540 52.890 1.00 25.61 695 VAL A O 1
ATOM 715 N N . MET A 1 120 ? -21.899 13.802 51.067 1.00 25.56 696 MET A N 1
ATOM 716 C CA . MET A 1 120 ? -20.764 13.008 50.564 1.00 25.48 696 MET A CA 1
ATOM 717 C C . MET A 1 120 ? -19.565 13.837 50.152 1.00 23.72 696 MET A C 1
ATOM 718 O O . MET A 1 120 ? -19.700 14.963 49.661 1.00 22.03 696 MET A O 1
ATOM 723 N N . ILE A 1 121 ? -18.386 13.245 50.342 1.00 22.04 697 ILE A N 1
ATOM 724 C CA . ILE A 1 121 ? -17.140 13.770 49.795 1.00 21.65 697 ILE A CA 1
ATOM 725 C C . ILE A 1 121 ? -16.575 12.690 48.875 1.00 20.49 697 ILE A C 1
ATOM 726 O O . ILE A 1 121 ? -16.456 11.527 49.278 1.00 20.71 697 ILE A O 1
ATOM 731 N N . VAL A 1 122 ? -16.258 13.083 47.647 1.00 19.02 698 VAL A N 1
ATOM 732 C CA . VAL A 1 122 ? -15.790 12.151 46.621 1.00 18.88 698 VAL A CA 1
ATOM 733 C C . VAL A 1 122 ? -14.369 12.522 46.215 1.00 18.07 698 VAL A C 1
ATOM 734 O O . VAL A 1 122 ? -14.111 13.650 45.823 1.00 18.21 698 VAL A O 1
ATOM 738 N N . THR A 1 123 ? -13.446 11.578 46.362 1.00 17.31 699 THR A N 1
ATOM 739 C CA . THR A 1 123 ? -12.030 11.808 46.108 1.00 17.81 699 THR A CA 1
ATOM 740 C C . THR A 1 123 ? -11.488 10.737 45.162 1.00 17.74 699 THR A C 1
ATOM 741 O O . THR A 1 123 ? -12.132 9.711 44.955 1.00 16.75 699 THR A O 1
ATOM 745 N N . GLU A 1 124 ? -10.293 10.957 44.609 1.00 17.25 700 GLU A N 1
ATOM 746 C CA . GLU A 1 124 ? -9.659 9.940 43.761 1.00 18.26 700 GLU A CA 1
ATOM 747 C C . GLU A 1 124 ? -9.473 8.643 44.544 1.00 17.60 700 GLU A C 1
ATOM 748 O O . GLU A 1 124 ? -9.210 8.689 45.737 1.00 18.05 700 GLU A O 1
ATOM 754 N N . TYR A 1 125 ? -9.623 7.506 43.870 1.00 18.02 701 TYR A N 1
ATOM 755 C CA . TYR A 1 125 ? -9.458 6.198 44.511 1.00 18.73 701 TYR A CA 1
ATOM 756 C C . TYR A 1 125 ? -7.982 5.832 44.585 1.00 18.13 701 TYR A C 1
ATOM 757 O O . TYR A 1 125 ? -7.248 6.003 43.607 1.00 19.09 701 TYR A O 1
ATOM 766 N N . MET A 1 126 ? -7.581 5.327 45.744 1.00 17.71 702 MET A N 1
ATOM 767 C CA . MET A 1 126 ? -6.197 4.947 46.026 1.00 18.02 702 MET A CA 1
ATOM 768 C C . MET A 1 126 ? -6.226 3.475 46.407 1.00 17.75 702 MET A C 1
ATOM 769 O O . MET A 1 126 ? -6.479 3.126 47.552 1.00 16.84 702 MET A O 1
ATOM 774 N N . GLU A 1 127 ? -5.917 2.626 45.434 1.00 18.63 703 GLU A N 1
ATOM 775 C CA A GLU A 1 127 ? -6.202 1.196 45.500 0.50 18.68 703 GLU A CA 1
ATOM 776 C CA B GLU A 1 127 ? -6.265 1.197 45.565 0.50 18.98 703 GLU A CA 1
ATOM 777 C C . GLU A 1 127 ? -5.556 0.505 46.720 1.00 19.05 703 GLU A C 1
ATOM 778 O O . GLU A 1 127 ? -6.120 -0.427 47.317 1.00 19.53 703 GLU A O 1
ATOM 789 N N . ASN A 1 128 ? -4.362 0.967 47.075 1.00 18.51 704 ASN A N 1
ATOM 790 C CA . ASN A 1 128 ? -3.553 0.329 48.117 1.00 18.64 704 ASN A CA 1
ATOM 791 C C . ASN A 1 128 ? -3.707 0.938 49.510 1.00 18.73 704 ASN A C 1
ATOM 792 O O . ASN A 1 128 ? -3.023 0.536 50.475 1.00 19.14 704 ASN A O 1
ATOM 797 N N . GLY A 1 129 ? -4.657 1.869 49.643 1.00 18.03 705 GLY A N 1
ATOM 798 C CA . GLY A 1 129 ? -5.072 2.348 50.956 1.00 17.94 705 GLY A CA 1
ATOM 799 C C . GLY A 1 129 ? -4.032 3.163 51.713 1.00 17.49 705 GLY A C 1
ATOM 800 O O . GLY A 1 129 ? -3.206 3.868 51.095 1.00 17.24 705 GLY A O 1
ATOM 801 N N A SER A 1 130 ? -4.047 3.046 53.039 0.50 17.46 706 SER A N 1
ATOM 802 N N B SER A 1 130 ? -4.068 3.070 53.043 0.50 17.88 706 SER A N 1
ATOM 803 C CA A SER A 1 130 ? -3.176 3.843 53.910 0.50 17.40 706 SER A CA 1
ATOM 804 C CA B SER A 1 130 ? -3.161 3.844 53.896 0.50 18.16 706 SER A CA 1
ATOM 805 C C A SER A 1 130 ? -1.752 3.284 53.909 0.50 17.68 706 SER A C 1
ATOM 806 C C B SER A 1 130 ? -1.751 3.282 53.786 0.50 18.10 706 SER A C 1
ATOM 807 O O A SER A 1 130 ? -1.545 2.068 54.043 0.50 17.59 706 SER A O 1
ATOM 808 O O B SER A 1 130 ? -1.550 2.064 53.673 0.50 18.02 706 SER A O 1
ATOM 813 N N . LEU A 1 131 ? -0.776 4.174 53.772 1.00 18.07 707 LEU A N 1
ATOM 814 C CA . LEU A 1 131 ? 0.622 3.765 53.541 1.00 17.77 707 LEU A CA 1
ATOM 815 C C . LEU A 1 131 ? 1.213 2.888 54.663 1.00 17.65 707 LEU A C 1
ATOM 816 O O . LEU A 1 131 ? 1.896 1.911 54.390 1.00 18.31 707 LEU A O 1
ATOM 821 N N . ASP A 1 132 ? 0.940 3.212 55.917 1.00 17.95 708 ASP A N 1
ATOM 822 C CA . ASP A 1 132 ? 1.480 2.438 57.013 1.00 18.30 708 ASP A CA 1
ATOM 823 C C . ASP A 1 132 ? 0.982 1.008 56.976 1.00 18.53 708 ASP A C 1
ATOM 824 O O . ASP A 1 132 ? 1.780 0.098 57.091 1.00 19.00 708 ASP A O 1
ATOM 829 N N A SER A 1 133 ? -0.323 0.811 56.790 0.50 18.72 709 SER A N 1
ATOM 830 N N B SER A 1 133 ? -0.324 0.826 56.795 0.50 18.53 709 SER A N 1
ATOM 831 C CA A SER A 1 133 ? -0.889 -0.548 56.732 0.50 18.80 709 SER A CA 1
ATOM 832 C CA B SER A 1 133 ? -0.917 -0.513 56.697 0.50 18.49 709 SER A CA 1
ATOM 833 C C A SER A 1 133 ? -0.460 -1.308 55.471 0.50 18.76 709 SER A C 1
ATOM 834 C C B SER A 1 133 ? -0.366 -1.277 55.501 0.50 18.55 709 SER A C 1
ATOM 835 O O A SER A 1 133 ? -0.318 -2.535 55.497 0.50 18.65 709 SER A O 1
ATOM 836 O O B SER A 1 133 ? -0.032 -2.465 55.605 0.50 18.58 709 SER A O 1
ATOM 841 N N . PHE A 1 134 ? -0.271 -0.588 54.367 1.00 18.06 710 PHE A N 1
ATOM 842 C CA . PHE A 1 134 ? 0.232 -1.191 53.143 1.00 18.27 710 PHE A CA 1
ATOM 843 C C . PHE A 1 134 ? 1.657 -1.701 53.347 1.00 17.88 710 PHE A C 1
ATOM 844 O O . PHE A 1 134 ? 1.969 -2.842 52.988 1.00 17.11 710 PHE A O 1
ATOM 852 N N . LEU A 1 135 ? 2.524 -0.884 53.935 1.00 17.81 711 LEU A N 1
ATOM 853 C CA . LEU A 1 135 ? 3.917 -1.320 54.152 1.00 18.40 711 LEU A CA 1
ATOM 854 C C . LEU A 1 135 ? 4.027 -2.497 55.140 1.00 18.50 711 LEU A C 1
ATOM 855 O O . LEU A 1 135 ? 4.861 -3.386 54.970 1.00 19.21 711 LEU A O 1
ATOM 860 N N . ARG A 1 136 ? 3.178 -2.514 56.158 1.00 18.88 712 ARG A N 1
ATOM 861 C CA . ARG A 1 136 ? 3.188 -3.619 57.120 1.00 19.75 712 ARG A CA 1
ATOM 862 C C . ARG A 1 136 ? 2.867 -4.957 56.466 1.00 20.07 712 ARG A C 1
ATOM 863 O O . ARG A 1 136 ? 3.323 -6.004 56.934 1.00 20.96 712 ARG A O 1
ATOM 871 N N . LYS A 1 137 ? 2.100 -4.926 55.375 1.00 19.94 713 LYS A N 1
ATOM 872 C CA . LYS A 1 137 ? 1.772 -6.146 54.629 1.00 20.70 713 LYS A CA 1
ATOM 873 C C . LYS A 1 137 ? 2.936 -6.640 53.769 1.00 20.30 713 LYS A C 1
ATOM 874 O O . LYS A 1 137 ? 2.903 -7.762 53.247 1.00 21.64 713 LYS A O 1
ATOM 880 N N . HIS A 1 138 ? 3.931 -5.785 53.557 1.00 20.00 714 HIS A N 1
ATOM 881 C CA . HIS A 1 138 ? 4.974 -6.041 52.649 1.00 20.48 714 HIS A CA 1
ATOM 882 C C . HIS A 1 138 ? 6.399 -5.871 53.207 1.00 20.39 714 HIS A C 1
ATOM 883 O O . HIS A 1 138 ? 7.316 -5.431 52.533 1.00 19.87 714 HIS A O 1
ATOM 890 N N . ASP A 1 139 ? 6.526 -6.226 54.504 1.00 21.66 715 ASP A N 1
ATOM 891 C CA . ASP A 1 139 ? 7.778 -6.004 55.212 1.00 22.06 715 ASP A CA 1
ATOM 892 C C . ASP A 1 139 ? 9.012 -6.581 54.395 1.00 21.55 715 ASP A C 1
ATOM 893 O O . ASP A 1 139 ? 9.054 -7.762 54.026 1.00 21.83 715 ASP A O 1
ATOM 898 N N . ALA A 1 140 ? 9.969 -5.695 54.141 1.00 21.97 716 ALA A N 1
ATOM 899 C CA . ALA A 1 140 ? 11.203 -5.974 53.397 1.00 22.31 716 ALA A CA 1
ATOM 900 C C . ALA A 1 140 ? 11.014 -6.410 51.934 1.00 22.46 716 ALA A C 1
ATOM 901 O O . ALA A 1 140 ? 11.929 -6.989 51.341 1.00 23.99 716 ALA A O 1
ATOM 903 N N . GLN A 1 141 ? 9.861 -6.117 51.329 1.00 21.48 717 GLN A N 1
ATOM 904 C CA . GLN A 1 141 ? 9.558 -6.627 49.986 1.00 21.26 717 GLN A CA 1
ATOM 905 C C . GLN A 1 141 ? 9.722 -5.630 48.851 1.00 21.19 717 GLN A C 1
ATOM 906 O O . GLN A 1 141 ? 9.514 -5.986 47.690 1.00 21.73 717 GLN A O 1
ATOM 912 N N . PHE A 1 142 ? 10.041 -4.374 49.163 1.00 20.45 718 PHE A N 1
ATOM 913 C CA . PHE A 1 142 ? 10.267 -3.378 48.117 1.00 20.42 718 PHE A CA 1
ATOM 914 C C . PHE A 1 142 ? 11.753 -3.034 48.000 1.00 20.10 718 PHE A C 1
ATOM 915 O O . PHE A 1 142 ? 12.522 -3.235 48.943 1.00 19.79 718 PHE A O 1
ATOM 923 N N . THR A 1 143 ? 12.145 -2.520 46.839 1.00 20.57 719 THR A N 1
ATOM 924 C CA . THR A 1 143 ? 13.510 -2.043 46.645 1.00 20.84 719 THR A CA 1
ATOM 925 C C . THR A 1 143 ? 13.651 -0.677 47.296 1.00 20.93 719 THR A C 1
ATOM 926 O O . THR A 1 143 ? 12.655 0.017 47.520 1.00 19.89 719 THR A O 1
ATOM 930 N N . VAL A 1 144 ? 14.885 -0.296 47.601 1.00 21.42 720 VAL A N 1
ATOM 931 C CA . VAL A 1 144 ? 15.134 1.019 48.177 1.00 21.96 720 VAL A CA 1
ATOM 932 C C . VAL A 1 144 ? 14.6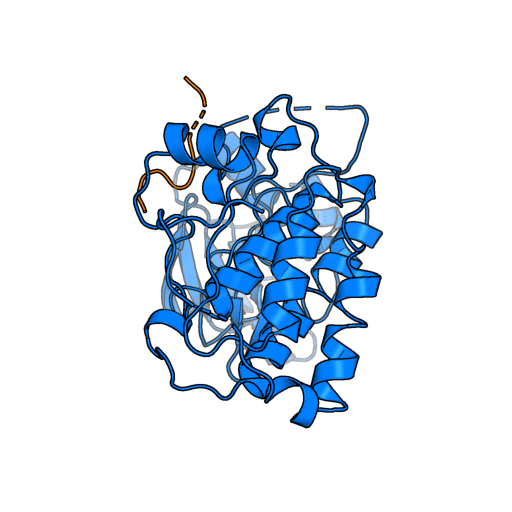44 2.120 47.221 1.00 21.60 720 VAL A C 1
ATOM 933 O O . VAL A 1 144 ? 14.045 3.092 47.657 1.00 21.26 720 VAL A O 1
ATOM 937 N N . ILE A 1 145 ? 14.821 1.938 45.919 1.00 22.18 721 ILE A N 1
ATOM 938 C CA . ILE A 1 145 ? 14.367 2.956 44.947 1.00 22.20 721 ILE A CA 1
ATOM 939 C C . ILE A 1 145 ? 12.844 3.080 44.953 1.00 21.39 721 ILE A C 1
ATOM 940 O O . ILE A 1 145 ? 12.294 4.191 44.865 1.00 21.34 721 ILE A O 1
ATOM 945 N N . GLN A 1 146 ? 12.144 1.961 45.105 1.00 20.94 722 GLN A N 1
ATOM 946 C CA . GLN A 1 146 ? 10.684 2.035 45.230 1.00 20.13 722 GLN A CA 1
ATOM 947 C C . GLN A 1 146 ? 10.252 2.857 46.452 1.00 19.39 722 GLN A C 1
ATOM 948 O O . GLN A 1 146 ? 9.351 3.676 46.362 1.00 18.83 722 GLN A O 1
ATOM 954 N N . LEU A 1 147 ? 10.900 2.611 47.585 1.00 18.38 723 LEU A N 1
ATOM 955 C CA . LEU A 1 147 ? 10.605 3.333 48.818 1.00 18.35 723 LEU A CA 1
ATOM 956 C C . LEU A 1 147 ? 10.939 4.814 48.650 1.00 17.93 723 LEU A C 1
ATOM 957 O O . LEU A 1 147 ? 10.173 5.678 49.065 1.00 18.62 723 LEU A O 1
ATOM 962 N N . VAL A 1 148 ? 12.062 5.105 48.006 1.00 17.26 724 VAL A N 1
ATOM 963 C CA . VAL A 1 148 ? 12.464 6.519 47.757 1.00 17.70 724 VAL A CA 1
ATOM 964 C C . VAL A 1 148 ? 11.448 7.217 46.848 1.00 17.53 724 VAL A C 1
ATOM 965 O O . VAL A 1 148 ? 11.116 8.397 47.057 1.00 17.27 724 VAL A O 1
ATOM 969 N N . GLY A 1 149 ? 10.923 6.501 45.857 1.00 16.99 725 GLY A N 1
ATOM 970 C CA . GLY A 1 149 ? 9.847 7.011 45.017 1.00 17.49 725 GLY A CA 1
ATOM 971 C C . GLY A 1 149 ? 8.636 7.428 45.823 1.00 17.32 725 GLY A C 1
ATOM 972 O O . GLY A 1 149 ? 8.077 8.508 45.589 1.00 17.68 725 GLY A O 1
ATOM 973 N N . MET A 1 150 ? 8.251 6.599 46.795 1.00 16.59 726 MET A N 1
ATOM 974 C CA . MET A 1 150 ? 7.123 6.905 47.679 1.00 17.13 726 MET A CA 1
ATOM 975 C C . MET A 1 150 ? 7.397 8.195 48.458 1.00 16.73 726 MET A C 1
ATOM 976 O O . MET A 1 150 ? 6.563 9.111 48.502 1.00 16.94 726 MET A O 1
ATOM 981 N N . LEU A 1 151 ? 8.595 8.256 49.019 1.00 16.59 727 LEU A N 1
ATOM 982 C CA . LEU A 1 151 ? 9.021 9.369 49.878 1.00 16.73 727 LEU A CA 1
ATOM 983 C C . LEU A 1 151 ? 9.115 10.688 49.102 1.00 17.04 727 LEU A C 1
ATOM 984 O O . LEU A 1 151 ? 8.760 11.750 49.616 1.00 15.83 727 LEU A O 1
ATOM 989 N N . ARG A 1 152 ? 9.573 10.613 47.857 1.00 17.33 728 ARG A N 1
ATOM 990 C CA . ARG A 1 152 ? 9.668 11.792 46.989 1.00 17.10 728 ARG A CA 1
ATOM 991 C C . ARG A 1 152 ? 8.291 12.387 46.692 1.00 16.81 728 ARG A C 1
ATOM 992 O O . ARG A 1 152 ? 8.103 13.603 46.766 1.00 16.91 728 ARG A O 1
ATOM 1000 N N . GLY A 1 153 ? 7.314 11.528 46.409 1.00 16.62 729 GLY A N 1
ATOM 1001 C CA . GLY A 1 153 ? 5.934 11.959 46.224 1.00 16.53 729 GLY A CA 1
ATOM 1002 C C . GLY A 1 153 ? 5.388 12.687 47.440 1.00 16.71 729 GLY A C 1
ATOM 1003 O O . GLY A 1 153 ? 4.826 13.784 47.315 1.00 17.48 729 GLY A O 1
ATOM 1004 N N . ILE A 1 154 ? 5.575 12.104 48.626 1.00 16.23 730 ILE A N 1
ATOM 1005 C CA . ILE A 1 154 ? 5.093 12.709 49.874 1.00 15.73 730 ILE A CA 1
ATOM 1006 C C . ILE A 1 154 ? 5.751 14.099 50.014 1.00 15.54 730 ILE A C 1
ATOM 1007 O O . ILE A 1 154 ? 5.087 15.096 50.254 1.00 15.71 730 ILE A O 1
ATOM 1012 N N . ALA A 1 155 ? 7.058 14.162 49.815 1.00 15.08 731 ALA A N 1
ATOM 1013 C CA . ALA A 1 155 ? 7.767 15.441 49.936 1.00 15.62 731 ALA A CA 1
ATOM 1014 C C . ALA A 1 155 ? 7.278 16.491 48.946 1.00 15.63 731 ALA A C 1
ATOM 1015 O O . ALA A 1 155 ? 7.211 17.701 49.258 1.00 15.70 731 ALA A O 1
ATOM 1017 N N . SER A 1 156 ? 6.975 16.060 47.732 1.00 15.71 732 SER A N 1
ATOM 1018 C CA A SER A 1 156 ? 6.513 16.980 46.693 0.50 15.54 732 SER A CA 1
ATOM 1019 C CA B SER A 1 156 ? 6.502 16.979 46.693 0.50 16.34 732 SER A CA 1
ATOM 1020 C C . SER A 1 156 ? 5.139 17.542 47.053 1.00 15.85 732 SER A C 1
ATOM 1021 O O . SER A 1 156 ? 4.885 18.725 46.907 1.00 16.19 732 SER A O 1
ATOM 1026 N N . GLY A 1 157 ? 4.252 16.679 47.541 1.00 16.36 733 GLY A N 1
ATOM 1027 C CA . GLY A 1 157 ? 2.937 17.141 48.022 1.00 16.35 733 GLY A CA 1
ATOM 1028 C C . GLY A 1 157 ? 3.070 18.161 49.147 1.00 16.61 733 GLY A C 1
ATOM 1029 O O . GLY A 1 157 ? 2.340 19.180 49.176 1.00 16.86 733 GLY A O 1
ATOM 1030 N N . MET A 1 158 ? 3.968 17.878 50.095 1.00 16.86 734 MET A N 1
ATOM 1031 C CA . MET A 1 158 ? 4.186 18.758 51.255 1.00 16.64 734 MET A CA 1
ATOM 1032 C C . MET A 1 158 ? 4.825 20.067 50.822 1.00 16.93 734 MET A C 1
ATOM 1033 O O . MET A 1 158 ? 4.513 21.128 51.388 1.00 16.38 734 MET A O 1
ATOM 1038 N N . LYS A 1 159 ? 5.679 20.023 49.803 1.00 16.57 735 LYS A N 1
ATOM 1039 C CA . LYS A 1 159 ? 6.272 21.260 49.295 1.00 17.33 735 LYS A CA 1
ATOM 1040 C C . LYS A 1 159 ? 5.147 22.176 48.795 1.00 17.21 735 LYS A C 1
ATOM 1041 O O . LYS A 1 159 ? 5.135 23.414 49.069 1.00 16.89 735 LYS A O 1
ATOM 1047 N N . TYR A 1 160 ? 4.189 21.601 48.071 1.00 17.12 736 TYR A N 1
ATOM 1048 C CA . TYR A 1 160 ? 3.078 22.411 47.571 1.00 17.35 736 TYR A CA 1
ATOM 1049 C C . TYR A 1 160 ? 2.199 22.912 48.718 1.00 17.75 736 TYR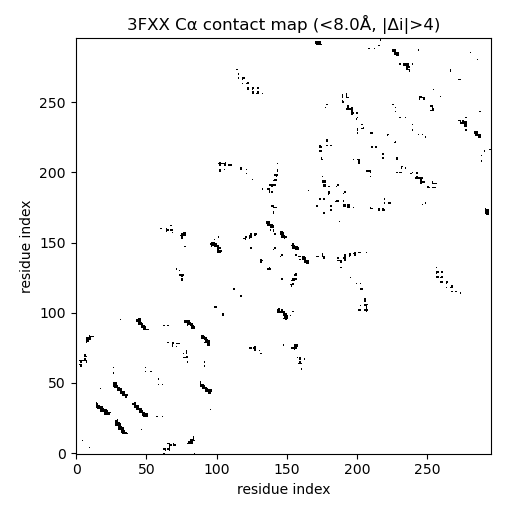 A C 1
ATOM 1050 O O . TYR A 1 160 ? 1.860 24.099 48.774 1.00 16.41 736 TYR A O 1
ATOM 1059 N N . LEU A 1 161 ? 1.854 22.020 49.642 1.00 17.57 737 LEU A N 1
ATOM 1060 C CA . LEU A 1 161 ? 1.014 22.379 50.793 1.00 17.96 737 LEU A CA 1
ATOM 1061 C C . LEU A 1 161 ? 1.610 23.556 51.564 1.00 17.64 737 LEU A C 1
ATOM 1062 O O . LEU A 1 161 ? 0.907 24.517 51.932 1.00 17.84 737 LEU A O 1
ATOM 1067 N N . SER A 1 162 ? 2.905 23.463 51.814 1.00 17.59 738 SER A N 1
ATOM 1068 C CA . SER A 1 162 ? 3.639 24.523 52.506 1.00 18.62 738 SER A CA 1
ATOM 1069 C C . SER A 1 162 ? 3.730 25.809 51.681 1.00 18.88 738 SER A C 1
ATOM 1070 O O . SER A 1 162 ? 3.570 26.906 52.240 1.00 18.11 738 SER A O 1
ATOM 1073 N N . ASP A 1 163 ? 3.970 25.691 50.369 1.00 18.06 739 ASP A N 1
ATOM 1074 C CA . ASP A 1 163 ? 3.890 26.832 49.444 1.00 19.16 739 ASP A CA 1
ATOM 1075 C C . ASP A 1 163 ? 2.552 27.558 49.515 1.00 19.37 739 ASP A C 1
ATOM 1076 O O . ASP A 1 163 ? 2.471 28.774 49.278 1.00 19.82 739 ASP A O 1
ATOM 1081 N N . MET A 1 164 ? 1.495 26.814 49.805 1.00 19.12 740 MET A N 1
ATOM 1082 C CA . MET A 1 164 ? 0.140 27.355 49.840 1.00 19.61 740 MET A CA 1
ATOM 1083 C C . MET A 1 164 ? -0.224 27.965 51.200 1.00 19.71 740 MET A C 1
ATOM 1084 O O . MET A 1 164 ? -1.356 28.396 51.395 1.00 20.88 740 MET A O 1
ATOM 1089 N N . GLY A 1 165 ? 0.705 27.967 52.143 1.00 19.87 741 GLY A N 1
ATOM 1090 C CA . GLY A 1 165 ? 0.489 28.633 53.430 1.00 19.93 741 GLY A CA 1
ATOM 1091 C C . GLY A 1 165 ? -0.166 27.809 54.518 1.00 20.63 741 GLY A C 1
ATOM 1092 O O . GLY A 1 165 ? -0.576 28.353 55.549 1.00 20.50 741 GLY A O 1
ATOM 1093 N N . TYR A 1 166 ? -0.197 26.492 54.325 1.00 20.37 742 TYR A N 1
ATOM 1094 C CA . TYR A 1 166 ? -0.788 25.600 55.284 1.00 20.92 742 TYR A CA 1
ATOM 1095 C C . TYR A 1 166 ? 0.249 24.884 56.099 1.00 20.52 742 TYR A C 1
ATOM 1096 O O . TYR A 1 166 ? 1.338 24.632 55.624 1.00 20.43 742 TYR A O 1
ATOM 1105 N N . VAL A 1 167 ? -0.105 24.578 57.345 1.00 19.78 743 VAL A N 1
ATOM 1106 C CA . VAL A 1 167 ? 0.608 23.577 58.127 1.00 19.50 743 VAL A CA 1
ATOM 1107 C C . VAL A 1 167 ? -0.346 22.411 58.311 1.00 18.77 743 VAL A C 1
ATOM 1108 O O . VAL A 1 167 ? -1.502 22.588 58.697 1.00 18.97 743 VAL A O 1
ATOM 1112 N N . HIS A 1 168 ? 0.121 21.213 57.979 1.00 18.09 744 HIS A N 1
ATOM 1113 C CA . HIS A 1 168 ? -0.725 20.028 58.030 1.00 18.42 744 HIS A CA 1
ATOM 1114 C C . HIS A 1 168 ? -0.996 19.606 59.467 1.00 17.99 744 HIS A C 1
ATOM 1115 O O . HIS A 1 168 ? -2.131 19.290 59.819 1.00 18.11 744 HIS A O 1
ATOM 1122 N N . ARG A 1 169 ? 0.052 19.556 60.285 1.00 17.79 745 ARG A N 1
ATOM 1123 C CA . ARG A 1 169 ? -0.088 19.249 61.710 1.00 18.24 745 ARG A CA 1
ATOM 1124 C C . ARG A 1 169 ? -0.329 17.773 62.057 1.00 18.00 745 ARG A C 1
ATOM 1125 O O . ARG A 1 169 ? -0.376 17.414 63.234 1.00 19.28 745 ARG A O 1
ATOM 1133 N N . ASP A 1 170 ? -0.484 16.923 61.046 1.00 17.80 746 ASP A N 1
ATOM 1134 C CA . ASP A 1 170 ? -0.729 15.499 61.274 1.00 17.70 746 ASP A CA 1
ATOM 1135 C C . ASP A 1 170 ? 0.023 14.561 60.318 1.00 17.87 746 ASP A C 1
ATOM 1136 O O . ASP A 1 170 ? -0.322 13.384 60.181 1.00 18.79 746 ASP A O 1
ATOM 1141 N N . LEU A 1 171 ? 1.049 15.100 59.649 1.00 17.13 747 LEU A N 1
ATOM 1142 C CA . LEU A 1 171 ? 1.827 14.315 58.720 1.00 16.66 747 LEU A CA 1
ATOM 1143 C C . LEU A 1 171 ? 2.366 13.019 59.350 1.00 17.05 747 LEU A C 1
ATOM 1144 O O . LEU A 1 171 ? 3.167 13.037 60.280 1.00 18.51 747 LEU A O 1
ATOM 1149 N N . ALA A 1 172 ? 1.887 11.905 58.823 1.00 16.58 748 ALA A N 1
ATOM 1150 C CA . ALA A 1 172 ? 2.149 10.581 59.351 1.00 16.09 748 ALA A CA 1
ATOM 1151 C C . ALA A 1 172 ? 1.828 9.567 58.261 1.00 15.83 748 ALA A C 1
ATOM 1152 O O . ALA A 1 172 ? 0.978 9.837 57.400 1.00 16.57 748 ALA A O 1
ATOM 1154 N N . ALA A 1 173 ? 2.460 8.387 58.318 1.00 15.61 749 ALA A N 1
ATOM 1155 C CA . ALA A 1 173 ? 2.241 7.382 57.281 1.00 16.11 749 ALA A CA 1
ATOM 1156 C C . ALA A 1 173 ? 0.770 6.985 57.149 1.00 15.97 749 ALA A C 1
ATOM 1157 O O . ALA A 1 173 ? 0.273 6.753 56.051 1.00 16.33 749 ALA A O 1
ATOM 1159 N N . ARG A 1 174 ? 0.055 6.951 58.275 1.00 16.64 750 ARG A N 1
ATOM 1160 C CA . ARG A 1 174 ? -1.374 6.632 58.290 1.00 17.70 750 ARG A CA 1
ATOM 1161 C C . ARG A 1 174 ? -2.210 7.661 57.520 1.00 17.77 750 ARG A C 1
ATOM 1162 O O . ARG A 1 174 ? -3.348 7.369 57.151 1.00 17.87 750 ARG A O 1
ATOM 1170 N N . ASN A 1 175 ? -1.664 8.864 57.313 1.00 17.49 751 ASN A N 1
ATOM 1171 C CA . ASN A 1 175 ? -2.351 9.926 56.595 1.00 17.58 751 ASN A CA 1
ATOM 1172 C C . ASN A 1 175 ? -1.834 10.138 55.168 1.00 17.77 751 ASN A C 1
ATOM 1173 O O . ASN A 1 175 ? -2.122 11.146 54.540 1.00 18.63 751 ASN A O 1
ATOM 1178 N N . ILE A 1 176 ? -1.111 9.154 54.662 1.00 16.99 752 ILE A N 1
ATOM 1179 C CA . ILE A 1 176 ? -0.700 9.101 53.274 1.00 16.89 752 ILE A CA 1
ATOM 1180 C C . ILE A 1 176 ? -1.430 7.923 52.640 1.00 17.34 752 ILE A C 1
ATOM 1181 O O . ILE A 1 176 ? -1.477 6.824 53.225 1.00 18.29 752 ILE A O 1
ATOM 1186 N N . LEU A 1 177 ? -2.029 8.160 51.474 1.00 17.08 753 LEU A N 1
ATOM 1187 C CA . LEU A 1 177 ? -2.694 7.091 50.718 1.00 17.49 753 LEU A CA 1
ATOM 1188 C C . LEU A 1 177 ? -1.808 6.736 49.542 1.00 17.58 753 LEU A C 1
ATOM 1189 O O . LEU A 1 177 ? -1.062 7.566 49.040 1.00 16.93 753 LEU A O 1
ATOM 1194 N N . ILE A 1 178 ? -1.876 5.479 49.100 1.00 17.11 754 ILE A N 1
ATOM 1195 C CA . ILE A 1 178 ? -1.008 5.004 48.033 1.00 16.68 754 ILE A CA 1
ATOM 1196 C C . ILE A 1 178 ? -1.833 4.245 46.982 1.00 16.97 754 ILE A C 1
ATOM 1197 O O . ILE A 1 178 ? -2.682 3.439 47.333 1.00 15.92 754 ILE A O 1
ATOM 1202 N N . ASN A 1 179 ? -1.591 4.524 45.702 1.00 17.12 755 ASN A N 1
ATOM 1203 C CA . ASN A 1 179 ? -2.420 3.983 44.641 1.00 17.71 755 ASN A CA 1
ATOM 1204 C C . AS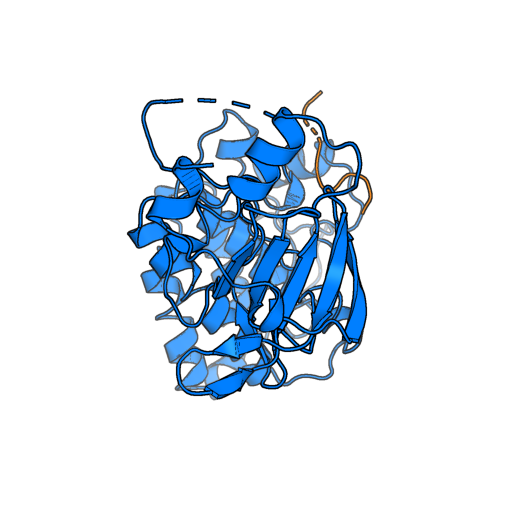N A 1 179 ? -1.808 2.730 44.023 1.00 18.09 755 ASN A C 1
ATOM 1205 O O . ASN A 1 179 ? -0.810 2.204 44.520 1.00 17.47 755 ASN A O 1
ATOM 1210 N N . SER A 1 180 ? -2.436 2.245 42.961 1.00 19.01 756 SER A N 1
ATOM 1211 C CA . SER A 1 180 ? -2.020 0.985 42.349 1.00 19.93 756 SER A CA 1
ATOM 1212 C C . SER A 1 180 ? -0.594 1.011 41.788 1.00 20.39 756 SER A C 1
ATOM 1213 O O . SER A 1 180 ? 0.052 -0.034 41.698 1.00 20.24 756 SER A O 1
ATOM 1216 N N . ASN A 1 181 ? -0.099 2.195 41.434 1.00 19.90 757 ASN A N 1
ATOM 1217 C CA . ASN A 1 181 ? 1.248 2.368 40.901 1.00 20.38 757 ASN A CA 1
ATOM 1218 C C . ASN A 1 181 ? 2.240 2.894 41.947 1.00 19.58 757 ASN A C 1
ATOM 1219 O O . ASN A 1 181 ? 3.334 3.327 41.609 1.00 20.21 757 ASN A O 1
ATOM 1224 N N . LEU A 1 182 ? 1.834 2.789 43.210 1.00 18.42 758 LEU A N 1
ATOM 1225 C CA . LEU A 1 182 ? 2.616 3.119 44.392 1.00 18.52 758 LEU A CA 1
ATOM 1226 C C . LEU A 1 182 ? 2.863 4.619 44.568 1.00 17.70 758 LEU A C 1
ATOM 1227 O O . LEU A 1 182 ? 3.740 5.022 45.344 1.00 17.99 758 LEU A O 1
ATOM 1232 N N . VAL A 1 183 ? 2.077 5.428 43.874 1.00 17.20 759 VAL A N 1
ATOM 1233 C CA . VAL A 1 183 ? 2.161 6.895 44.039 1.00 17.04 759 VAL A CA 1
ATOM 1234 C C . VAL A 1 183 ? 1.488 7.250 45.367 1.00 16.39 759 VAL A C 1
ATOM 1235 O O . VAL A 1 183 ? 0.343 6.841 45.597 1.00 16.69 759 VAL A O 1
ATOM 1239 N N . CYS A 1 184 ? 2.206 8.025 46.184 1.00 16.05 760 CYS A N 1
ATOM 1240 C CA . CYS A 1 184 ? 1.800 8.409 47.537 1.00 16.09 760 CYS A CA 1
ATOM 1241 C C . CYS A 1 184 ? 1.284 9.841 47.536 1.00 16.05 760 CYS A C 1
ATOM 1242 O O . CYS A 1 184 ? 1.846 10.696 46.868 1.00 15.84 760 CYS A O 1
ATOM 1245 N N . LYS A 1 185 ? 0.222 10.081 48.294 1.00 16.26 761 LYS A N 1
ATOM 1246 C CA . LYS A 1 185 ? -0.455 11.369 48.281 1.00 16.59 761 LYS A CA 1
ATOM 1247 C C . LYS A 1 185 ? -0.901 11.739 49.689 1.00 16.63 761 LYS A C 1
ATOM 1248 O O . LYS A 1 185 ? -1.415 10.914 50.440 1.00 16.32 761 LYS A O 1
ATOM 1254 N N . VAL A 1 186 ? -0.683 13.002 50.036 1.00 16.40 762 VAL A N 1
ATOM 1255 C CA . VAL A 1 186 ? -1.024 13.524 51.341 1.00 17.31 762 VAL A CA 1
ATOM 1256 C C . VAL A 1 186 ? -2.556 13.598 51.469 1.00 17.69 762 VAL A C 1
ATOM 1257 O O . VAL A 1 186 ? -3.243 14.078 50.557 1.00 17.28 762 VAL A O 1
ATOM 1261 N N . SER A 1 187 ? -3.056 13.104 52.599 1.00 18.22 763 SER A N 1
ATOM 1262 C CA A SER A 1 187 ? -4.483 13.048 52.912 0.50 18.75 763 SER A CA 1
ATOM 1263 C CA B SER A 1 187 ? -4.485 13.121 52.892 0.50 19.08 763 SER A CA 1
ATOM 1264 C C . SER A 1 187 ? -4.698 13.581 54.332 1.00 19.12 763 SER A C 1
ATOM 1265 O O . SER A 1 187 ? -3.756 14.017 54.989 1.00 19.72 763 SER A O 1
ATOM 1270 N N . ASP A 1 188 ? -5.943 13.518 54.791 1.00 19.75 764 ASP A N 1
ATOM 1271 C CA . ASP A 1 188 ? -6.355 13.829 56.157 1.00 20.00 764 ASP A CA 1
ATOM 1272 C C . ASP A 1 188 ? -5.984 15.216 56.660 1.00 20.69 764 ASP A C 1
ATOM 1273 O O . ASP A 1 188 ? -5.074 15.397 57.467 1.00 21.88 764 ASP A O 1
ATOM 1278 N N . PHE A 1 189 ? -6.773 16.180 56.220 1.00 20.73 765 PHE A N 1
ATOM 1279 C CA . PHE A 1 189 ? -6.572 17.576 56.563 1.00 21.01 765 PHE A CA 1
ATOM 1280 C C . PHE A 1 189 ? -7.348 17.990 57.819 1.00 21.06 765 PHE A C 1
ATOM 1281 O O . PHE A 1 189 ? -7.591 19.183 58.040 1.00 21.47 765 PHE A O 1
ATOM 1289 N N . GLY A 1 190 ? -7.686 17.017 58.660 1.00 21.19 766 GLY A N 1
ATOM 1290 C CA . GLY A 1 190 ? -8.436 17.279 59.897 1.00 21.77 766 GLY A CA 1
ATOM 1291 C C . GLY A 1 190 ? -7.785 18.235 60.893 1.00 22.42 766 GLY A C 1
ATOM 1292 O O . GLY A 1 190 ? -8.480 18.923 61.648 1.00 23.56 766 GLY A O 1
ATOM 1293 N N . LEU A 1 191 ? -6.459 18.272 60.929 1.00 22.22 767 LEU A N 1
ATOM 1294 C CA . LEU A 1 191 ? -5.747 19.166 61.851 1.00 22.89 767 LEU A CA 1
ATOM 1295 C C . LEU A 1 191 ? -5.101 20.334 61.120 1.00 22.65 767 LEU A C 1
ATOM 1296 O O . LEU A 1 191 ? -4.497 21.198 61.754 1.00 22.53 767 LEU A O 1
ATOM 1301 N N . SER A 1 192 ? -5.230 20.372 59.795 1.00 22.82 768 SER A N 1
ATOM 1302 C CA . SER A 1 192 ? -4.490 21.339 58.989 1.00 24.03 768 SER A CA 1
ATOM 1303 C C . SER A 1 192 ? -5.034 22.741 59.211 1.00 24.23 768 SER A C 1
ATOM 1304 O O . SER A 1 192 ? -6.240 22.931 59.443 1.00 23.05 768 SER A O 1
ATOM 1307 N N . ARG A 1 193 ? -4.141 23.718 59.159 1.00 25.27 769 ARG A N 1
ATOM 1308 C CA . ARG A 1 193 ? -4.566 25.109 59.200 1.00 27.12 769 ARG A CA 1
ATOM 1309 C C . ARG A 1 193 ? -3.665 26.072 58.432 1.00 26.98 769 ARG A C 1
ATOM 1310 O O . ARG A 1 193 ? -2.506 25.790 58.138 1.00 25.46 769 ARG A O 1
ATOM 1318 N N . VAL A 1 194 ? -4.241 27.220 58.104 1.00 27.86 770 VAL A N 1
ATOM 1319 C CA . VAL A 1 194 ? -3.485 28.296 57.492 1.00 28.98 770 VAL A CA 1
ATOM 1320 C C . VAL A 1 194 ? -2.549 28.896 58.540 1.00 29.91 770 VAL A C 1
ATOM 1321 O O . VAL A 1 194 ? -2.917 29.038 59.714 1.00 29.60 770 VAL A O 1
ATOM 1325 N N . LEU A 1 195 ? -1.334 29.228 58.118 1.00 31.23 771 LEU A N 1
ATOM 1326 C CA . LEU A 1 195 ? -0.374 29.859 59.005 1.00 33.16 771 LEU A CA 1
ATOM 1327 C C . LEU A 1 195 ? -0.767 31.320 59.192 1.00 34.57 771 LEU A C 1
ATOM 1328 O O . LEU A 1 195 ? -0.605 32.122 58.292 1.00 33.95 771 LEU A O 1
ATOM 1333 N N . GLU A 1 196 ? -1.295 31.649 60.369 1.00 37.05 772 GLU A N 1
ATOM 1334 C CA . GLU A 1 196 ? -1.799 32.993 60.624 1.00 39.00 772 GLU A CA 1
ATOM 1335 C C . GLU A 1 196 ? -1.720 33.362 62.103 1.00 40.45 772 GLU A C 1
ATOM 1336 O O . GLU A 1 196 ? -1.487 32.503 62.962 1.00 40.95 772 GLU A O 1
ATOM 1342 N N . ASP A 1 197 ? -1.908 34.652 62.382 1.00 41.76 773 ASP A N 1
ATOM 1343 C CA . ASP A 1 197 ? -1.977 35.158 63.749 1.00 42.79 773 ASP A CA 1
ATOM 1344 C C . ASP A 1 197 ? -3.271 34.811 64.495 1.00 43.78 773 ASP A C 1
ATOM 1345 O O . ASP A 1 197 ? -3.458 35.262 65.625 1.00 44.64 773 ASP A O 1
ATOM 1350 N N . ASP A 1 198 ? -4.163 34.029 63.881 1.00 44.81 774 ASP A N 1
ATOM 1351 C CA . ASP A 1 198 ? -5.310 33.473 64.607 1.00 44.71 774 ASP A CA 1
ATOM 1352 C C . ASP A 1 198 ? -4.841 32.322 65.491 1.00 45.33 774 ASP A C 1
ATOM 1353 O O . ASP A 1 198 ? -4.653 31.193 65.018 1.00 45.97 774 ASP A O 1
ATOM 1358 N N . GLY A 1 208 ? -7.049 20.930 70.903 1.00 35.19 784 GLY A N 1
ATOM 1359 C CA . GLY A 1 208 ? -7.375 19.519 70.695 1.00 34.59 784 GLY A CA 1
ATOM 1360 C C . GLY A 1 208 ? -6.177 18.610 70.920 1.00 34.32 784 GLY A C 1
ATOM 1361 O O . GLY A 1 208 ? -5.062 19.089 71.168 1.00 35.33 784 GLY A O 1
ATOM 1362 N N . LYS A 1 209 ? -6.407 17.298 70.831 1.00 33.58 785 LYS A N 1
ATOM 1363 C CA . LYS A 1 209 ? -5.344 16.312 71.028 1.00 32.37 785 LYS A CA 1
ATOM 1364 C C . LYS A 1 209 ? -4.338 16.421 69.886 1.00 31.23 785 LYS A C 1
ATOM 1365 O O . LYS A 1 209 ? -4.710 16.750 68.765 1.00 31.63 785 LYS A O 1
ATOM 1371 N N . ILE A 1 210 ? -3.068 16.159 70.174 1.00 29.15 786 ILE A N 1
ATOM 1372 C CA . ILE A 1 210 ? -2.038 16.215 69.126 1.00 27.66 786 ILE A CA 1
ATOM 1373 C C . ILE A 1 210 ? -1.402 14.841 68.882 1.00 25.28 786 ILE A C 1
ATOM 1374 O O . ILE A 1 210 ? -1.364 13.998 69.790 1.00 24.25 786 ILE A O 1
ATOM 1379 N N . PRO A 1 211 ? -0.924 14.608 67.640 1.00 22.75 787 PRO A N 1
ATOM 1380 C CA . PRO A 1 211 ? -0.225 13.363 67.300 1.00 22.21 787 PRO A CA 1
ATOM 1381 C C . PRO A 1 211 ? 1.200 13.416 67.834 1.00 21.06 787 PRO A C 1
ATOM 1382 O O . PRO A 1 211 ? 2.167 13.698 67.097 1.00 19.88 787 PRO A O 1
ATOM 1386 N N . ILE A 1 212 ? 1.307 13.198 69.142 1.00 20.77 788 ILE A N 1
ATOM 1387 C CA . ILE A 1 212 ? 2.537 13.484 69.879 1.00 21.10 788 ILE A CA 1
ATOM 1388 C C . ILE A 1 212 ? 3.782 12.886 69.230 1.00 20.22 788 ILE A C 1
ATOM 1389 O O . ILE A 1 212 ? 4.765 13.586 69.032 1.00 19.78 788 ILE A O 1
ATOM 1394 N N . ARG A 1 213 ? 3.730 11.598 68.878 1.00 20.43 789 ARG A N 1
ATOM 1395 C CA . ARG A 1 213 ? 4.885 10.918 68.251 1.00 20.71 789 ARG A CA 1
ATOM 1396 C C . ARG A 1 213 ? 5.358 11.508 66.919 1.00 20.32 789 ARG A C 1
ATOM 1397 O O . ARG A 1 213 ? 6.486 11.248 66.511 1.00 20.68 789 ARG A O 1
ATOM 1405 N N . TRP A 1 214 ? 4.492 12.266 66.247 1.00 19.50 790 TRP A N 1
ATOM 1406 C CA . TRP A 1 214 ? 4.798 12.845 64.943 1.00 18.73 790 TRP A CA 1
ATOM 1407 C C . TRP A 1 214 ? 5.132 14.321 65.034 1.00 18.84 790 TRP A C 1
ATOM 1408 O O . TRP A 1 214 ? 5.559 14.918 64.062 1.00 18.32 790 TRP A O 1
ATOM 1419 N N . THR A 1 215 ? 4.949 14.893 66.215 1.00 18.49 791 THR A N 1
ATOM 1420 C CA . THR A 1 215 ? 4.985 16.351 66.382 1.00 18.17 791 THR A CA 1
ATOM 1421 C C . THR A 1 215 ? 6.350 16.858 66.847 1.00 17.71 791 THR A C 1
ATOM 1422 O O . THR A 1 215 ? 7.007 16.254 67.680 1.00 17.94 791 THR A O 1
ATOM 1426 N N . SER A 1 216 ? 6.761 18.017 66.335 1.00 17.67 792 SER A N 1
ATOM 1427 C CA . SER A 1 216 ? 8.063 18.550 66.689 1.00 17.97 792 SER A CA 1
ATOM 1428 C C . SER A 1 216 ? 8.132 18.941 68.166 1.00 18.10 792 SER A C 1
ATOM 1429 O O . SER A 1 216 ? 7.115 19.278 68.784 1.00 17.78 792 SER A O 1
ATOM 1432 N N . PRO A 1 217 ? 9.339 18.942 68.720 1.00 18.53 793 PRO A N 1
ATOM 1433 C CA . PRO A 1 217 ? 9.446 19.291 70.154 1.00 18.89 793 PRO A CA 1
ATOM 1434 C C . PRO A 1 217 ? 8.927 20.701 70.485 1.00 18.91 793 PRO A C 1
ATOM 1435 O O . PRO A 1 217 ? 8.268 20.876 71.521 1.00 19.47 793 PRO A O 1
ATOM 1439 N N . GLU A 1 218 ? 9.186 21.680 69.622 1.00 18.75 794 GLU A N 1
ATOM 1440 C CA . GLU A 1 218 ? 8.679 23.041 69.849 1.00 18.83 794 GLU A CA 1
ATOM 1441 C C . GLU A 1 218 ? 7.149 23.148 69.724 1.00 19.20 794 GLU A C 1
ATOM 1442 O O . GLU A 1 218 ? 6.525 23.950 70.404 1.00 20.12 794 GLU A O 1
ATOM 1448 N N . ALA A 1 219 ? 6.543 22.338 68.854 1.00 19.09 795 ALA A N 1
ATOM 1449 C CA . ALA A 1 219 ? 5.084 22.307 68.726 1.00 18.96 795 ALA A CA 1
ATOM 1450 C C . ALA A 1 219 ? 4.450 21.648 69.948 1.00 19.28 795 ALA A C 1
ATOM 1451 O O . ALA A 1 219 ? 3.400 22.087 70.422 1.00 19.67 795 ALA A O 1
ATOM 1453 N N . ILE A 1 220 ? 5.091 20.601 70.467 1.00 19.55 796 ILE A N 1
ATOM 1454 C CA . ILE A 1 220 ? 4.668 20.013 71.748 1.00 19.95 796 ILE A CA 1
ATOM 1455 C C . ILE A 1 220 ? 4.819 21.000 72.917 1.00 20.23 796 ILE A C 1
ATOM 1456 O O . ILE A 1 220 ? 3.928 21.114 73.760 1.00 20.16 796 ILE A O 1
ATOM 1461 N N . ALA A 1 221 ? 5.935 21.723 72.951 1.00 19.45 797 ALA A N 1
ATOM 1462 C CA . ALA A 1 221 ? 6.276 22.532 74.128 1.00 19.91 797 ALA A CA 1
ATOM 1463 C C . ALA A 1 221 ? 5.374 23.744 74.248 1.00 19.71 797 ALA A C 1
ATOM 1464 O O . ALA A 1 221 ? 4.898 24.060 75.338 1.00 20.27 797 ALA A O 1
ATOM 1466 N N . TYR A 1 222 ? 5.154 24.438 73.139 1.00 19.98 798 TYR A N 1
ATOM 1467 C CA . TYR A 1 222 ? 4.363 25.667 73.180 1.00 20.70 798 TYR A CA 1
ATOM 1468 C C . TYR A 1 222 ? 3.580 25.973 71.893 1.00 20.57 798 TYR A C 1
ATOM 1469 O O . TYR A 1 222 ? 3.326 27.135 71.579 1.00 20.33 798 TYR A O 1
ATOM 1478 N N . ARG A 1 223 ? 3.166 24.926 71.181 1.00 21.36 799 ARG A N 1
ATOM 1479 C CA . ARG A 1 223 ? 2.303 25.070 69.996 1.00 22.80 799 ARG A CA 1
ATOM 1480 C C . ARG A 1 223 ? 2.928 25.897 68.884 1.00 21.92 799 ARG A C 1
ATOM 1481 O O . ARG A 1 223 ? 2.211 26.577 68.133 1.00 22.08 799 ARG A O 1
ATOM 1489 N N . LYS A 1 224 ? 4.252 25.848 68.775 1.00 21.52 800 LYS A N 1
ATOM 1490 C CA . LYS A 1 224 ? 4.944 26.514 67.695 1.00 21.24 800 LYS A CA 1
ATOM 1491 C C . LYS A 1 224 ? 4.862 25.636 66.438 1.00 20.88 800 LYS A C 1
ATOM 1492 O O . LYS A 1 224 ? 5.758 24.833 66.177 1.00 19.60 800 LYS A O 1
ATOM 1498 N N . PHE A 1 225 ? 3.777 25.786 65.683 1.00 20.97 801 PHE A N 1
ATOM 1499 C CA . PHE A 1 225 ? 3.581 25.049 64.412 1.00 21.09 801 PHE A CA 1
ATOM 1500 C C . PHE A 1 225 ? 3.983 25.923 63.240 1.00 21.27 801 PHE A C 1
ATOM 1501 O O . PHE A 1 225 ? 3.501 27.061 63.102 1.00 21.95 801 PHE A O 1
ATOM 1509 N N . THR A 1 226 ? 4.890 25.404 62.416 1.00 20.67 802 THR A N 1
ATOM 1510 C CA . THR A 1 226 ? 5.407 26.092 61.223 1.00 20.20 802 THR A CA 1
ATOM 1511 C C . THR A 1 226 ? 5.628 25.027 60.138 1.00 19.77 802 THR A C 1
ATOM 1512 O O . THR A 1 226 ? 5.505 23.846 60.414 1.00 18.59 802 THR A O 1
ATOM 1516 N N . SER A 1 227 ? 5.979 25.419 58.914 1.00 19.81 803 SER A N 1
ATOM 1517 C CA A SER A 1 227 ? 6.326 24.398 57.917 0.50 19.56 803 SER A CA 1
ATOM 1518 C CA B SER A 1 227 ? 6.357 24.430 57.892 0.50 19.72 803 SER A CA 1
ATOM 1519 C C . SER A 1 227 ? 7.514 23.548 58.410 1.00 19.34 803 SER A C 1
ATOM 1520 O O . SER A 1 227 ? 7.587 22.349 58.121 1.00 18.66 803 SER A O 1
ATOM 1525 N N . ALA A 1 228 ? 8.410 24.132 59.213 1.00 19.66 804 ALA A N 1
ATOM 1526 C CA . ALA A 1 228 ? 9.515 23.359 59.821 1.00 19.34 804 ALA A CA 1
ATOM 1527 C C . ALA A 1 228 ? 9.064 22.275 60.817 1.00 18.77 804 ALA A C 1
ATOM 1528 O O . ALA A 1 228 ? 9.768 21.259 61.007 1.00 18.42 804 ALA A O 1
ATOM 1530 N N . SER A 1 229 ? 7.899 22.452 61.449 1.00 18.29 805 SER A N 1
ATOM 1531 C CA . SER A 1 229 ? 7.355 21.393 62.296 1.00 17.88 805 SER A CA 1
ATOM 1532 C C . SER A 1 229 ? 6.772 20.291 61.424 1.00 16.91 805 SER A C 1
ATOM 1533 O O . SER A 1 229 ? 6.884 19.140 61.780 1.00 16.07 805 SER A O 1
ATOM 1536 N N . ASP A 1 230 ? 6.222 20.632 60.256 1.00 16.60 806 ASP A N 1
ATOM 1537 C CA . ASP A 1 230 ? 5.832 19.604 59.274 1.00 16.70 806 ASP A CA 1
ATOM 1538 C C . ASP A 1 230 ? 7.066 18.840 58.755 1.00 15.96 806 ASP A C 1
ATOM 1539 O O . ASP A 1 230 ? 6.993 17.633 58.504 1.00 14.84 806 ASP A O 1
ATOM 1544 N N . VAL A 1 231 ? 8.201 19.530 58.586 1.00 15.84 807 VAL A N 1
ATOM 1545 C CA . VAL A 1 231 ? 9.440 18.839 58.166 1.00 16.40 807 VAL A CA 1
ATOM 1546 C C . VAL A 1 231 ? 9.888 17.806 59.223 1.00 16.11 807 VAL A C 1
ATOM 1547 O O . VAL A 1 231 ? 10.298 16.674 58.887 1.00 16.49 807 VAL A O 1
ATOM 1551 N N . TRP A 1 232 ? 9.791 18.170 60.500 1.00 16.37 808 TRP A N 1
ATOM 1552 C CA . TRP A 1 232 ? 9.997 17.208 61.577 1.00 16.54 808 TRP A CA 1
ATOM 1553 C C . TRP A 1 232 ? 9.148 15.946 61.367 1.00 15.91 808 TRP A C 1
ATOM 1554 O O . TRP A 1 232 ? 9.645 14.814 61.427 1.00 15.94 808 TRP A O 1
ATOM 1565 N N . SER A 1 233 ? 7.854 16.157 61.141 1.00 16.08 809 SER A N 1
ATOM 1566 C CA . SER A 1 233 ? 6.906 15.061 60.938 1.00 15.95 809 SER A CA 1
ATOM 1567 C C . SER A 1 233 ? 7.293 14.228 59.713 1.00 16.39 809 SER A C 1
ATOM 1568 O O . SER A 1 233 ? 7.219 12.967 59.733 1.00 15.48 809 SER A O 1
ATOM 1571 N N . TYR A 1 234 ? 7.731 14.924 58.668 1.00 15.75 810 TYR A N 1
ATOM 1572 C CA . TYR A 1 234 ? 8.231 14.240 57.487 1.00 16.42 810 TYR A CA 1
ATOM 1573 C C . TYR A 1 234 ? 9.390 13.301 57.851 1.00 15.94 810 TYR A C 1
ATOM 1574 O O . TYR A 1 234 ? 9.450 12.171 57.359 1.00 16.12 810 TYR A O 1
ATOM 1583 N N . GLY A 1 235 ? 10.309 13.761 58.694 1.00 16.10 811 GLY A N 1
ATOM 1584 C CA . GLY A 1 235 ? 11.393 12.886 59.184 1.00 16.44 811 GLY A CA 1
ATOM 1585 C C . GLY A 1 235 ? 10.844 11.615 59.824 1.00 15.86 811 GLY A C 1
ATOM 1586 O O . GLY A 1 235 ? 11.344 10.505 59.605 1.00 15.58 811 GLY A O 1
ATOM 1587 N N . ILE A 1 236 ? 9.761 11.756 60.596 1.00 15.71 812 ILE A N 1
ATOM 1588 C CA . ILE A 1 236 ? 9.128 10.580 61.209 1.00 16.30 812 ILE A CA 1
ATOM 1589 C C . ILE A 1 236 ? 8.528 9.652 60.131 1.00 16.18 812 ILE A C 1
ATOM 1590 O O . ILE A 1 236 ? 8.694 8.411 60.179 1.00 16.30 812 ILE A O 1
ATOM 1595 N N . VAL A 1 237 ? 7.836 10.236 59.156 1.00 15.95 813 VAL A N 1
ATOM 1596 C CA . VAL A 1 237 ? 7.288 9.455 58.033 1.00 16.54 813 VAL A CA 1
ATOM 1597 C C . VAL A 1 237 ? 8.397 8.715 57.279 1.00 16.33 813 VAL A C 1
ATOM 1598 O O . VAL A 1 237 ? 8.257 7.531 56.905 1.00 16.91 813 VAL A O 1
ATOM 1602 N N . LEU A 1 238 ? 9.514 9.397 57.083 1.00 17.14 814 LEU A N 1
ATOM 1603 C CA . LEU A 1 238 ? 10.699 8.784 56.458 1.00 17.55 814 LEU A CA 1
ATOM 1604 C C . LEU A 1 238 ? 11.141 7.528 57.236 1.00 17.55 814 LEU A C 1
ATOM 1605 O O . LEU A 1 238 ? 11.371 6.454 56.658 1.00 17.96 814 LEU A O 1
ATOM 1610 N N . TRP A 1 239 ? 11.217 7.653 58.558 1.00 16.66 815 TRP A N 1
ATOM 1611 C CA . TRP A 1 239 ? 11.507 6.512 59.416 1.00 17.04 815 TRP A CA 1
ATOM 1612 C C . TRP A 1 239 ? 10.423 5.440 59.293 1.00 16.18 815 TRP A C 1
ATOM 1613 O O . TRP A 1 239 ? 10.737 4.258 59.189 1.00 17.09 815 TRP A O 1
ATOM 1624 N N . GLU A 1 240 ? 9.147 5.823 59.333 1.00 17.15 816 GLU A N 1
ATOM 1625 C CA . GLU A 1 240 ? 8.054 4.842 59.181 1.00 17.05 816 GLU A CA 1
ATOM 1626 C C . GLU A 1 240 ? 8.159 4.047 57.886 1.00 17.34 816 GLU A C 1
ATOM 1627 O O . GLU A 1 240 ? 7.963 2.822 57.870 1.00 16.73 816 GLU A O 1
ATOM 1633 N N . VAL A 1 241 ? 8.448 4.740 56.789 1.00 16.21 817 VAL A N 1
ATOM 1634 C CA . VAL A 1 241 ? 8.536 4.094 55.489 1.00 17.03 817 VAL A CA 1
ATOM 1635 C C . VAL A 1 241 ? 9.727 3.137 55.449 1.00 16.42 817 VAL A C 1
ATOM 1636 O O . VAL A 1 241 ? 9.576 1.974 55.039 1.00 16.16 817 VAL A O 1
ATOM 1640 N N . MET A 1 242 ? 10.899 3.601 55.896 1.00 16.99 818 MET A N 1
ATOM 1641 C CA . MET A 1 242 ? 12.098 2.725 55.879 1.00 17.84 818 MET A CA 1
ATOM 1642 C C . MET A 1 242 ? 11.987 1.553 56.881 1.00 17.98 818 MET A C 1
ATOM 1643 O O . MET A 1 242 ? 12.698 0.540 56.742 1.00 18.59 818 MET A O 1
ATOM 1648 N N A SER A 1 243 ? 11.083 1.687 57.854 0.50 17.25 819 SER A N 1
ATOM 1649 N N B SER A 1 243 ? 11.082 1.668 57.851 0.50 17.68 819 SER A N 1
ATOM 1650 C CA A SER A 1 243 ? 10.785 0.642 58.837 0.50 17.41 819 SER A CA 1
ATOM 1651 C CA B SER A 1 243 ? 10.806 0.596 58.810 0.50 18.19 819 SER A CA 1
ATOM 1652 C C A SER A 1 243 ? 9.566 -0.222 58.453 0.50 17.53 819 SER A C 1
ATOM 1653 C C B SER A 1 243 ? 9.520 -0.179 58.475 0.50 17.90 819 SER A C 1
ATOM 1654 O O A SER A 1 243 ? 9.123 -1.058 59.250 0.50 17.96 819 SER A O 1
ATOM 1655 O O B SER A 1 243 ? 8.968 -0.886 59.334 0.50 18.17 819 SER A O 1
ATOM 1660 N N . TYR A 1 244 ? 9.041 -0.033 57.238 1.00 17.36 820 TYR A N 1
ATOM 1661 C CA . TYR A 1 244 ? 7.865 -0.748 56.768 1.00 17.71 820 TYR A CA 1
ATOM 1662 C C . TYR A 1 244 ? 6.674 -0.650 57.735 1.00 18.19 820 TYR A C 1
ATOM 1663 O O . TYR A 1 244 ? 5.968 -1.629 57.992 1.00 18.85 820 TYR A O 1
ATOM 1672 N N . GLY A 1 245 ? 6.449 0.554 58.252 1.00 18.28 821 GLY A N 1
ATOM 1673 C CA . GLY A 1 245 ? 5.235 0.842 58.999 1.00 19.43 821 GLY A CA 1
ATOM 1674 C C . GLY A 1 245 ? 5.304 0.471 60.462 1.00 19.93 821 GLY A C 1
ATOM 1675 O O . GLY A 1 245 ? 4.270 0.312 61.123 1.00 22.14 821 GLY A O 1
ATOM 1676 N N . GLU A 1 246 ? 6.509 0.340 60.997 1.00 20.14 822 GLU A N 1
ATOM 1677 C CA . GLU A 1 246 ? 6.656 0.257 62.451 1.00 20.41 822 GLU A CA 1
ATOM 1678 C C . GLU A 1 246 ? 6.149 1.566 63.049 1.00 20.45 822 GLU A C 1
ATOM 1679 O O . GLU A 1 246 ? 6.213 2.612 62.412 1.00 19.39 822 GLU A O 1
ATOM 1685 N N . ARG A 1 247 ? 5.609 1.476 64.257 1.00 20.15 823 ARG A N 1
ATOM 1686 C CA . ARG A 1 247 ? 5.136 2.645 64.975 1.00 20.57 823 ARG A CA 1
ATOM 1687 C C . ARG A 1 247 ? 6.307 3.479 65.466 1.00 19.81 823 ARG A C 1
ATOM 1688 O O . ARG A 1 247 ? 7.195 2.963 66.125 1.00 19.52 823 ARG A O 1
ATOM 1696 N N . PRO A 1 248 ? 6.305 4.800 65.180 1.00 19.53 824 PRO A N 1
ATOM 1697 C CA . PRO A 1 248 ? 7.348 5.626 65.793 1.00 19.64 824 PRO A CA 1
ATOM 1698 C C . PRO A 1 248 ? 7.413 5.467 67.318 1.00 19.53 824 PRO A C 1
ATOM 1699 O O . PRO A 1 248 ? 6.381 5.507 67.981 1.00 20.22 824 PRO A O 1
ATOM 1703 N N . TYR A 1 249 ? 8.621 5.240 67.830 1.00 19.41 825 TYR A N 1
ATOM 1704 C CA . TYR A 1 249 ? 8.903 5.085 69.264 1.00 19.66 825 TYR A CA 1
ATOM 1705 C C . TYR A 1 249 ? 8.206 3.857 69.808 1.00 20.21 825 TYR A C 1
ATOM 1706 O O . TYR A 1 249 ? 8.049 3.738 71.017 1.00 21.15 825 TYR A O 1
ATOM 1715 N N . TRP A 1 250 ? 7.803 2.950 68.911 1.00 21.21 826 TRP A N 1
ATOM 1716 C CA . TRP A 1 250 ? 7.166 1.697 69.306 1.00 22.11 826 TRP A CA 1
ATOM 1717 C C . TRP A 1 250 ? 6.012 1.991 70.271 1.00 22.81 826 TRP A C 1
ATOM 1718 O O . TRP A 1 250 ? 5.151 2.813 69.940 1.00 22.61 826 TRP A O 1
ATOM 1729 N N . GLU A 1 251 ? 5.969 1.348 71.437 1.00 23.35 827 GLU A N 1
ATOM 1730 C CA . GLU A 1 251 ? 4.890 1.601 72.404 1.00 24.75 827 GLU A CA 1
ATOM 1731 C C . GLU A 1 251 ? 5.365 2.391 73.620 1.00 25.06 827 GLU A C 1
ATOM 1732 O O . GLU A 1 251 ? 4.784 2.295 74.707 1.00 25.50 827 GLU A O 1
ATOM 1738 N N . MET A 1 252 ? 6.416 3.199 73.455 1.00 25.22 828 MET A N 1
ATOM 1739 C CA . MET A 1 252 ? 6.867 4.081 74.525 1.00 25.11 828 MET A CA 1
ATOM 1740 C C . MET A 1 252 ? 5.714 4.992 74.932 1.00 26.02 828 MET A C 1
ATOM 1741 O O . MET A 1 252 ? 4.913 5.355 74.103 1.00 26.81 828 MET A O 1
ATOM 1746 N N . SER A 1 253 ? 5.627 5.356 76.200 1.00 26.89 829 SER A N 1
ATOM 1747 C CA . SER A 1 253 ? 4.581 6.278 76.625 1.00 27.26 829 SER A CA 1
ATOM 1748 C C . SER A 1 253 ? 4.839 7.623 75.972 1.00 27.64 829 SER A C 1
ATOM 1749 O O . SER A 1 253 ? 5.991 7.977 75.705 1.00 27.47 829 SER A O 1
ATOM 1752 N N . ASN A 1 254 ? 3.767 8.346 75.685 1.00 27.74 830 ASN A N 1
ATOM 1753 C CA . ASN A 1 254 ? 3.889 9.672 75.101 1.00 27.89 830 ASN A CA 1
ATOM 1754 C C . ASN A 1 254 ? 4.768 10.585 75.967 1.00 27.37 830 ASN A C 1
ATOM 1755 O O . ASN A 1 254 ? 5.527 11.395 75.436 1.00 27.42 830 ASN A O 1
ATOM 1760 N N . GLN A 1 255 ? 4.689 10.446 77.292 1.00 26.88 831 GLN A N 1
ATOM 1761 C CA . GLN A 1 255 ? 5.498 11.302 78.181 1.00 26.68 831 GLN A CA 1
ATOM 1762 C C . GLN A 1 255 ? 6.999 11.045 78.020 1.00 25.15 831 GLN A C 1
ATOM 1763 O O . GLN A 1 255 ? 7.808 11.967 78.064 1.00 25.20 831 GLN A O 1
ATOM 1769 N N . ASP A 1 256 ? 7.361 9.780 77.829 1.00 24.08 832 ASP A N 1
ATOM 1770 C CA . ASP A 1 256 ? 8.741 9.416 77.585 1.00 23.27 832 ASP A CA 1
ATOM 1771 C C . ASP A 1 256 ? 9.218 9.812 76.187 1.00 22.28 832 ASP A C 1
ATOM 1772 O O . ASP A 1 256 ? 10.395 10.172 76.017 1.00 21.63 832 ASP A O 1
ATOM 1777 N N . VAL A 1 257 ? 8.324 9.750 75.200 1.00 20.75 833 VAL A N 1
ATOM 1778 C CA . VAL A 1 257 ? 8.633 10.258 73.862 1.00 20.73 833 VAL A CA 1
ATOM 1779 C C . VAL A 1 257 ? 8.985 11.745 73.924 1.00 20.13 833 VAL A C 1
ATOM 1780 O O . VAL A 1 257 ? 9.987 12.194 73.353 1.00 19.67 833 VAL A O 1
ATOM 1784 N N . ILE A 1 258 ? 8.177 12.497 74.650 1.00 20.57 834 ILE A N 1
ATOM 1785 C CA . ILE A 1 258 ? 8.392 13.937 74.795 1.00 20.65 834 ILE A CA 1
ATOM 1786 C C . ILE A 1 258 ? 9.717 14.217 75.511 1.00 20.65 834 ILE A C 1
ATOM 1787 O O . ILE A 1 258 ? 10.518 15.021 75.036 1.00 20.16 834 ILE A O 1
ATOM 1792 N N . LYS A 1 259 ? 9.951 13.548 76.644 1.00 20.96 835 LYS A N 1
ATOM 1793 C CA . LYS A 1 259 ? 11.180 13.769 77.400 1.00 20.66 835 LYS A CA 1
ATOM 1794 C C . LYS A 1 259 ? 12.428 13.335 76.621 1.00 20.56 835 LYS A C 1
ATOM 1795 O O . LYS A 1 259 ? 13.390 14.084 76.513 1.00 20.67 835 LYS A O 1
ATOM 1801 N N . ALA A 1 260 ? 12.412 12.124 76.072 1.00 19.98 836 ALA A N 1
ATOM 1802 C CA . ALA A 1 260 ? 13.571 11.600 75.345 1.00 20.49 836 ALA A CA 1
ATOM 1803 C C . ALA A 1 260 ? 1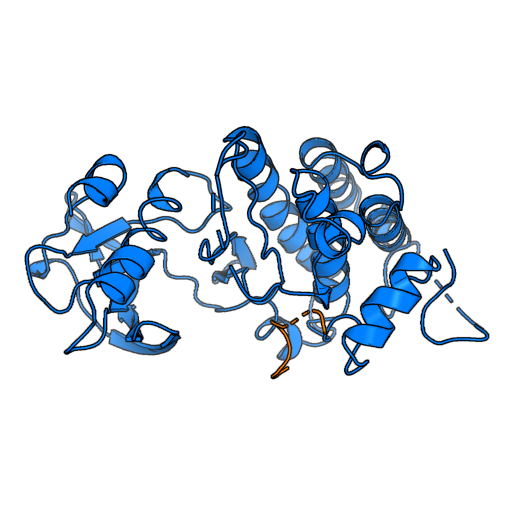3.964 12.498 74.164 1.00 20.23 836 ALA A C 1
ATOM 1804 O O . ALA A 1 260 ? 15.138 12.859 74.000 1.00 20.19 836 ALA A O 1
ATOM 1806 N N . VAL A 1 261 ? 12.985 12.860 73.352 1.00 20.27 837 VAL A N 1
ATOM 1807 C CA . VAL A 1 261 ? 13.248 13.691 72.169 1.00 20.50 837 VAL A CA 1
ATOM 1808 C C . VAL A 1 261 ? 13.812 15.047 72.585 1.00 20.64 837 VAL A C 1
ATOM 1809 O O . VAL A 1 261 ? 14.832 15.507 72.042 1.00 20.30 837 VAL A O 1
ATOM 1813 N N . ASP A 1 262 ? 13.188 15.667 73.580 1.00 20.74 838 ASP A N 1
ATOM 1814 C CA . ASP A 1 262 ? 13.721 16.938 74.111 1.00 21.45 838 ASP A CA 1
ATOM 1815 C C . ASP A 1 262 ? 15.184 16.805 74.597 1.00 21.52 838 ASP A C 1
ATOM 1816 O O . ASP A 1 262 ? 15.978 17.715 74.398 1.00 20.73 838 ASP A O 1
ATOM 1821 N N . GLU A 1 263 ? 15.538 15.669 75.204 1.00 21.33 839 GLU A N 1
ATOM 1822 C CA . GLU A 1 263 ? 16.898 15.412 75.695 1.00 21.95 839 GLU A CA 1
ATOM 1823 C C . GLU A 1 263 ? 17.903 15.161 74.568 1.00 22.30 839 GLU A C 1
ATOM 1824 O O . GLU A 1 263 ? 19.121 15.101 74.806 1.00 23.99 839 GLU A O 1
ATOM 1830 N N . GLY A 1 264 ? 17.391 14.982 73.354 1.00 21.66 840 GLY A N 1
ATOM 1831 C CA . GLY A 1 264 ? 18.221 14.856 72.158 1.00 21.54 840 GLY A CA 1
ATOM 1832 C C . GLY A 1 264 ? 18.259 13.449 71.598 1.00 21.48 840 GLY A C 1
ATOM 1833 O O . GLY A 1 264 ? 19.012 13.175 70.671 1.00 21.17 840 GLY A O 1
ATOM 1834 N N . TYR A 1 265 ? 17.446 12.549 72.151 1.00 21.04 841 TYR A N 1
ATOM 1835 C CA . TYR A 1 265 ? 17.383 11.190 71.636 1.00 20.70 841 TYR A CA 1
ATOM 1836 C C . TYR A 1 265 ? 16.555 11.128 70.353 1.00 20.36 841 TYR A C 1
ATOM 1837 O O . TYR A 1 265 ? 15.595 11.855 70.192 1.00 20.06 841 TYR A O 1
ATOM 1846 N N . ARG A 1 266 ? 16.934 10.230 69.458 1.00 20.10 842 ARG A N 1
ATOM 1847 C CA . ARG A 1 266 ? 16.257 10.079 68.180 1.00 19.73 842 ARG A CA 1
ATOM 1848 C C . ARG A 1 266 ? 16.042 8.611 67.871 1.00 19.74 842 ARG A C 1
ATOM 1849 O O . ARG A 1 266 ? 16.786 7.742 68.351 1.00 19.55 842 ARG A O 1
ATOM 1857 N N . LEU A 1 267 ? 15.035 8.355 67.045 1.00 19.63 843 LEU A N 1
ATOM 1858 C CA . LEU A 1 267 ? 14.784 7.004 66.560 1.00 20.12 843 LEU A CA 1
ATOM 1859 C C . LEU A 1 267 ? 16.042 6.490 65.862 1.00 20.53 843 LEU A C 1
ATOM 1860 O O . LEU A 1 267 ? 16.733 7.246 65.180 1.00 20.66 843 LEU A O 1
ATOM 1865 N N . PRO A 1 268 ? 16.375 5.210 66.066 1.00 20.45 844 PRO A N 1
ATOM 1866 C CA . PRO A 1 268 ? 17.585 4.619 65.483 1.00 20.54 844 PRO A CA 1
ATOM 1867 C C . PRO A 1 268 ? 17.423 4.252 63.997 1.00 20.75 844 PRO A C 1
ATOM 1868 O O . PRO A 1 268 ? 16.312 4.171 63.497 1.00 20.51 844 PRO A O 1
ATOM 1872 N N . PRO A 1 269 ? 18.532 4.014 63.288 1.00 21.44 845 PRO A N 1
ATOM 1873 C CA . PRO A 1 269 ? 18.366 3.666 61.878 1.00 21.59 845 PRO A CA 1
ATOM 1874 C C . PRO A 1 269 ? 17.573 2.382 61.685 1.00 21.88 845 PRO A C 1
ATOM 1875 O O . PRO A 1 269 ? 17.843 1.385 62.366 1.00 21.98 845 PRO A O 1
ATOM 1879 N N . PRO A 1 270 ? 16.580 2.408 60.794 1.00 21.96 846 PRO A N 1
ATOM 1880 C CA . PRO A 1 270 ? 15.906 1.178 60.386 1.00 22.68 846 PRO A CA 1
ATOM 1881 C C . PRO A 1 270 ? 16.884 0.141 59.810 1.00 23.47 846 PRO A C 1
ATOM 1882 O O . PRO A 1 270 ? 17.965 0.501 59.339 1.00 23.36 846 PRO A O 1
ATOM 1886 N N . MET A 1 271 ? 16.517 -1.136 59.883 1.00 25.05 847 MET A N 1
ATOM 1887 C CA . MET A 1 271 ? 17.380 -2.186 59.361 1.00 25.72 847 MET A CA 1
ATOM 1888 C C . MET A 1 271 ? 17.667 -1.929 57.893 1.00 25.58 847 MET A C 1
ATOM 1889 O O . MET A 1 271 ? 16.746 -1.662 57.125 1.00 26.22 847 MET A O 1
ATOM 1894 N N . ASP A 1 272 ? 18.947 -2.011 57.532 1.00 26.26 848 ASP A N 1
ATOM 1895 C CA . ASP A 1 272 ? 19.421 -1.852 56.158 1.00 26.53 848 ASP A CA 1
ATOM 1896 C C . ASP A 1 272 ? 19.095 -0.476 55.593 1.00 26.24 848 ASP A C 1
ATOM 1897 O O . ASP A 1 272 ? 18.889 -0.336 54.395 1.00 27.10 848 ASP A O 1
ATOM 1902 N N . CYS A 1 273 ? 19.044 0.535 56.455 1.00 25.19 849 CYS A N 1
ATOM 1903 C CA . CYS A 1 273 ? 18.699 1.886 56.002 1.00 24.23 849 CYS A CA 1
ATOM 1904 C C . CYS A 1 273 ? 19.908 2.527 55.337 1.00 23.30 849 CYS A C 1
ATOM 1905 O O . CYS A 1 273 ? 20.955 2.625 55.954 1.00 23.16 849 CYS A O 1
ATOM 1908 N N . PRO A 1 274 ? 19.755 3.001 54.089 1.00 22.76 850 PRO A N 1
ATOM 1909 C CA . PRO A 1 274 ? 20.851 3.778 53.504 1.00 22.30 850 PRO A CA 1
ATOM 1910 C C . PRO A 1 274 ? 21.273 4.960 54.379 1.00 21.74 850 PRO A C 1
ATOM 1911 O O . PRO A 1 274 ? 20.422 5.671 54.927 1.00 20.84 850 PRO A O 1
ATOM 1915 N N . ALA A 1 275 ? 22.581 5.170 54.500 1.00 21.04 851 ALA A N 1
ATOM 1916 C CA . ALA A 1 275 ? 23.147 6.287 55.243 1.00 20.92 851 ALA A CA 1
ATOM 1917 C C . ALA A 1 275 ? 22.542 7.626 54.834 1.00 20.33 851 ALA A C 1
ATOM 1918 O O . ALA A 1 275 ? 22.257 8.473 55.684 1.00 20.03 851 ALA A O 1
ATOM 1920 N N . ALA A 1 276 ? 22.353 7.819 53.529 1.00 20.42 852 ALA A N 1
ATOM 1921 C CA . ALA A 1 276 ? 21.781 9.056 53.010 1.00 19.69 852 ALA A CA 1
ATOM 1922 C C . ALA A 1 276 ? 20.416 9.342 53.637 1.00 19.10 852 ALA A C 1
ATOM 1923 O O . ALA A 1 276 ? 20.093 10.479 53.968 1.00 18.46 852 ALA A O 1
ATOM 1925 N N . LEU A 1 277 ? 19.625 8.293 53.791 1.00 19.16 853 LEU A N 1
ATOM 1926 C CA . LEU A 1 277 ? 18.255 8.446 54.282 1.00 18.45 853 LEU A CA 1
ATOM 1927 C C . LEU A 1 277 ? 18.204 8.596 55.787 1.00 18.57 853 LEU A C 1
ATOM 1928 O O . LEU A 1 277 ? 17.359 9.342 56.300 1.00 18.26 853 LEU A O 1
ATOM 1933 N N . TYR A 1 278 ? 19.090 7.917 56.512 1.00 18.00 854 TYR A N 1
ATOM 1934 C CA . TYR A 1 278 ? 19.151 8.155 57.962 1.00 17.89 854 TYR A CA 1
ATOM 1935 C C . TYR A 1 278 ? 19.613 9.574 58.260 1.00 18.12 854 TYR A C 1
ATOM 1936 O O . TYR A 1 278 ? 19.066 10.246 59.126 1.00 18.11 854 TYR A O 1
ATOM 1945 N N . GLN A 1 279 ? 20.609 10.047 57.517 1.00 18.72 855 GLN A N 1
ATOM 1946 C CA . GLN A 1 279 ? 21.077 11.408 57.700 1.00 18.00 855 GLN A CA 1
ATOM 1947 C C . GLN A 1 279 ? 19.956 12.406 57.438 1.00 18.06 855 GLN A C 1
ATOM 1948 O O . GLN A 1 279 ? 19.827 13.389 58.167 1.00 19.12 855 GLN A O 1
ATOM 1954 N N . LEU A 1 280 ? 19.158 12.169 56.400 1.00 17.69 856 LEU A N 1
ATOM 1955 C CA . LEU A 1 280 ? 17.996 13.029 56.119 1.00 17.34 856 LEU A CA 1
ATOM 1956 C C . LEU A 1 280 ? 16.993 13.063 57.301 1.00 16.77 856 LEU A C 1
ATOM 1957 O O . LEU A 1 280 ? 16.507 14.135 57.681 1.00 16.57 856 LEU A O 1
ATOM 1962 N N . MET A 1 281 ? 16.743 11.908 57.908 1.00 16.66 857 MET A N 1
ATOM 1963 C CA . MET A 1 281 ? 15.953 11.841 59.151 1.00 16.65 857 MET A CA 1
ATOM 1964 C C . MET A 1 281 ? 16.534 12.756 60.225 1.00 16.66 857 MET A C 1
ATOM 1965 O O . MET A 1 281 ? 15.829 13.616 60.784 1.00 16.41 857 MET A O 1
ATOM 1970 N N . LEU A 1 282 ? 17.833 12.628 60.482 1.00 16.76 858 LEU A N 1
ATOM 1971 C CA . LEU A 1 282 ? 18.495 13.427 61.515 1.00 17.01 858 LEU A CA 1
ATOM 1972 C C . LEU A 1 282 ? 18.376 14.920 61.243 1.00 17.34 858 LEU A C 1
ATOM 1973 O O . LEU A 1 282 ? 18.206 15.719 62.169 1.00 18.07 858 LEU A O 1
ATOM 1978 N N . ASP A 1 283 ? 18.474 15.273 59.970 1.00 17.45 859 ASP A N 1
ATOM 1979 C CA . ASP A 1 283 ? 18.391 16.662 59.531 1.00 17.77 859 ASP A CA 1
ATOM 1980 C C . ASP A 1 283 ? 16.962 17.180 59.743 1.00 17.83 859 ASP A C 1
ATOM 1981 O O . ASP A 1 283 ? 16.769 18.321 60.177 1.00 18.08 859 ASP A O 1
ATOM 1986 N N . CYS A 1 284 ? 15.970 16.366 59.390 1.00 17.19 860 CYS A N 1
ATOM 1987 C CA . CYS A 1 284 ? 14.561 16.722 59.650 1.00 17.49 860 CYS A CA 1
ATOM 1988 C C . CYS A 1 284 ? 14.280 16.883 61.148 1.00 17.62 860 CYS A C 1
ATOM 1989 O O . CYS A 1 284 ? 13.364 17.631 61.540 1.00 17.39 860 CYS A O 1
ATOM 1992 N N . TRP A 1 285 ? 15.057 16.165 61.956 1.00 17.96 861 TRP A N 1
ATOM 1993 C CA . TRP A 1 285 ? 14.903 16.150 63.408 1.00 18.17 861 TRP A CA 1
ATOM 1994 C C . TRP A 1 285 ? 15.883 17.082 64.122 1.00 18.56 861 TRP A C 1
ATOM 1995 O O . TRP A 1 285 ? 16.121 16.931 65.323 1.00 18.51 861 TRP A O 1
ATOM 2006 N N . GLN A 1 286 ? 16.418 18.088 63.428 1.00 19.17 862 GLN A N 1
ATOM 2007 C CA . GLN A 1 286 ? 17.272 19.067 64.123 1.00 20.12 862 GLN A CA 1
ATOM 2008 C C . GLN A 1 286 ? 16.489 19.764 65.235 1.00 20.30 862 GLN A C 1
ATOM 2009 O O . GLN A 1 286 ? 15.344 20.159 65.054 1.00 18.57 862 GLN A O 1
ATOM 2015 N N . LYS A 1 287 ? 17.120 19.912 66.389 1.00 21.82 863 LYS A N 1
ATOM 2016 C CA . LYS A 1 287 ? 16.482 20.574 67.518 1.00 22.69 863 LYS A CA 1
ATOM 2017 C C . LYS A 1 287 ? 16.049 21.993 67.165 1.00 22.94 863 LYS A C 1
ATOM 2018 O O . LYS A 1 287 ? 14.942 22.412 67.499 1.00 23.19 863 LYS A O 1
ATOM 2024 N N . ASP A 1 288 ? 16.935 22.719 66.490 1.00 23.79 864 ASP A N 1
ATOM 2025 C CA . ASP A 1 288 ? 16.647 24.065 65.999 1.00 23.91 864 ASP A CA 1
ATOM 2026 C C . ASP A 1 288 ? 15.903 23.992 64.671 1.00 23.46 864 ASP A C 1
ATOM 2027 O O . ASP A 1 288 ? 16.450 23.547 63.657 1.00 23.10 864 ASP A O 1
ATOM 2032 N N . ARG A 1 289 ? 14.647 24.421 64.682 1.00 23.32 865 ARG A N 1
ATOM 2033 C CA . ARG A 1 289 ? 13.812 24.317 63.497 1.00 24.27 865 ARG A CA 1
ATOM 2034 C C . ARG A 1 289 ? 14.382 25.051 62.285 1.00 24.25 865 ARG A C 1
ATOM 2035 O O . ARG A 1 289 ? 14.162 24.640 61.159 1.00 23.01 865 ARG A O 1
ATOM 2043 N N . ASN A 1 290 ? 15.105 26.144 62.519 1.00 25.08 866 ASN A N 1
ATOM 2044 C CA . ASN A 1 290 ? 15.750 26.871 61.416 1.00 25.68 866 ASN A CA 1
ATOM 2045 C C . ASN A 1 290 ? 16.864 26.084 60.703 1.00 25.85 866 ASN A C 1
ATOM 2046 O O . ASN A 1 290 ? 17.261 26.448 59.583 1.00 27.06 866 ASN A O 1
ATOM 2051 N N . ASN A 1 291 ? 17.363 25.009 61.316 1.00 25.32 867 ASN A N 1
ATOM 2052 C CA . ASN A 1 291 ? 18.407 24.170 60.707 1.00 24.46 867 ASN A CA 1
ATOM 2053 C C . ASN A 1 291 ? 17.867 22.966 59.909 1.00 23.67 867 ASN A C 1
ATOM 2054 O O . ASN A 1 291 ? 18.626 22.240 59.259 1.00 24.06 867 ASN A O 1
ATOM 2059 N N . ARG A 1 292 ? 16.557 22.749 59.970 1.00 21.78 868 ARG A N 1
ATOM 2060 C CA . ARG A 1 292 ? 15.920 21.687 59.191 1.00 20.38 868 ARG A CA 1
ATOM 2061 C C . ARG A 1 292 ? 15.876 22.083 57.718 1.00 19.13 868 ARG A C 1
ATOM 2062 O O . ARG A 1 292 ? 15.766 23.272 57.395 1.00 18.17 868 ARG A O 1
ATOM 2070 N N . PRO A 1 293 ? 15.900 21.093 56.814 1.00 19.23 869 PRO A N 1
ATOM 2071 C CA . PRO A 1 293 ? 15.773 21.429 55.398 1.00 19.38 869 PRO A CA 1
ATOM 2072 C C . PRO A 1 293 ? 14.356 21.882 55.103 1.00 19.16 869 PRO A C 1
ATOM 2073 O O . PRO A 1 293 ? 13.426 21.538 55.850 1.00 18.60 869 PRO A O 1
ATOM 2077 N N . LYS A 1 294 ? 14.196 22.684 54.053 1.00 19.05 870 LYS A N 1
ATOM 2078 C CA . LYS A 1 294 ? 12.881 22.996 53.518 1.00 19.37 870 LYS A CA 1
ATOM 2079 C C . LYS A 1 294 ? 12.402 21.828 52.662 1.00 18.68 870 LYS A C 1
ATOM 2080 O O . LYS A 1 294 ? 13.202 21.021 52.176 1.00 18.36 870 LYS A O 1
ATOM 2086 N N . PHE A 1 295 ? 11.092 21.741 52.467 1.00 18.37 871 PHE A N 1
ATOM 2087 C CA . PHE A 1 295 ? 10.540 20.698 51.609 1.00 18.77 871 PHE A CA 1
ATOM 2088 C C . PHE A 1 295 ? 11.147 20.685 50.212 1.00 18.29 871 PHE A C 1
ATOM 2089 O O . PHE A 1 295 ? 11.401 19.632 49.664 1.00 18.36 871 PHE A O 1
ATOM 2097 N N . GLU A 1 296 ? 11.403 21.860 49.656 1.00 19.51 872 GLU A N 1
ATOM 2098 C CA . GLU A 1 296 ? 12.052 21.932 48.346 1.00 20.24 872 GLU A CA 1
ATOM 2099 C C . GLU A 1 296 ? 13.417 21.240 48.348 1.00 19.75 872 GLU A C 1
ATOM 2100 O O . GLU A 1 296 ? 13.798 20.564 47.372 1.00 19.95 872 GLU A O 1
ATOM 2106 N N . GLN A 1 297 ?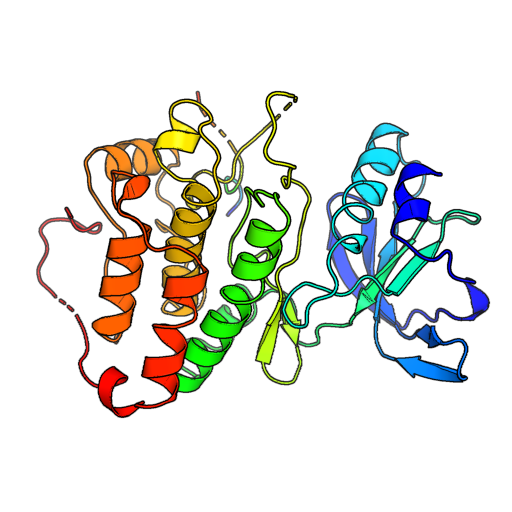 14.158 21.414 49.436 1.00 19.39 873 GLN A N 1
ATOM 2107 C CA . GLN A 1 297 ? 15.475 20.785 49.591 1.00 19.58 873 GLN A CA 1
ATOM 2108 C C . GLN A 1 297 ? 15.339 19.266 49.742 1.00 19.17 873 GLN A C 1
ATOM 2109 O O . GLN A 1 297 ? 16.153 18.503 49.213 1.00 18.14 873 GLN A O 1
ATOM 2115 N N . ILE A 1 298 ? 14.312 18.836 50.464 1.00 18.32 874 ILE A N 1
ATOM 2116 C CA . ILE A 1 298 ? 14.046 17.404 50.636 1.00 18.22 874 ILE A CA 1
ATOM 2117 C C . ILE A 1 298 ? 13.770 16.764 49.276 1.00 18.12 874 ILE A C 1
ATOM 2118 O O . ILE A 1 298 ? 14.306 15.687 48.959 1.00 18.09 874 ILE A O 1
ATOM 2123 N N . VAL A 1 299 ? 12.922 17.406 48.474 1.00 18.33 875 VAL A N 1
ATOM 2124 C CA . VAL A 1 299 ? 12.587 16.898 47.147 1.00 18.54 875 VAL A CA 1
ATOM 2125 C C . VAL A 1 299 ? 13.870 16.761 46.314 1.00 18.87 875 VAL A C 1
ATOM 2126 O O . VAL A 1 299 ? 14.097 15.729 45.684 1.00 19.39 875 VAL A O 1
ATOM 2130 N N A SER A 1 300 ? 14.702 17.796 46.334 0.50 19.35 876 SER A N 1
ATOM 2131 N N B SER A 1 300 ? 14.705 17.795 46.326 0.50 19.22 876 SER A N 1
ATOM 2132 C CA A SER A 1 300 ? 15.971 17.786 45.603 0.50 19.78 876 SER A CA 1
ATOM 2133 C CA B SER A 1 300 ? 15.968 17.762 45.584 0.50 19.55 876 SER A CA 1
ATOM 2134 C C A SER A 1 300 ? 16.900 16.648 46.037 0.50 20.04 876 SER A C 1
ATOM 2135 C C B SER A 1 300 ? 16.881 16.619 46.034 0.50 19.91 876 SER A C 1
ATOM 2136 O O A SER A 1 300 ? 17.501 15.969 45.195 0.50 20.39 876 SER A O 1
ATOM 2137 O O B SER A 1 300 ? 17.457 15.908 45.199 0.50 20.20 876 SER A O 1
ATOM 2142 N N . ILE A 1 301 ? 17.010 16.444 47.345 1.00 19.90 877 ILE A N 1
ATOM 2143 C CA . ILE A 1 301 ? 17.823 15.358 47.911 1.00 19.92 877 ILE A CA 1
ATOM 2144 C C . ILE A 1 301 ? 17.359 14.000 47.410 1.00 19.52 877 ILE A C 1
ATOM 2145 O O . ILE A 1 301 ? 18.165 13.165 47.010 1.00 19.03 877 ILE A O 1
ATOM 2150 N N . LEU A 1 302 ? 16.049 13.781 47.441 1.00 19.39 878 LEU A N 1
ATOM 2151 C CA . LEU A 1 302 ? 15.487 12.504 47.012 1.00 19.42 878 LEU A CA 1
ATOM 2152 C C . LEU A 1 302 ? 15.642 12.331 45.496 1.00 20.34 878 LEU A C 1
ATOM 2153 O O . LEU A 1 302 ? 15.933 11.234 45.031 1.00 20.59 878 LEU A O 1
ATOM 2158 N N . ASP A 1 303 ? 15.475 13.418 44.745 1.00 20.66 879 ASP A N 1
ATOM 2159 C CA . ASP A 1 303 ? 15.647 13.377 43.292 1.00 21.51 879 ASP A CA 1
ATOM 2160 C C . ASP A 1 303 ? 17.072 12.941 42.933 1.00 21.60 879 ASP A C 1
ATOM 2161 O O . ASP A 1 303 ? 17.268 12.162 41.999 1.00 22.26 879 ASP A O 1
ATOM 2166 N N . LYS A 1 304 ? 18.058 13.417 43.687 1.00 22.45 880 LYS A N 1
ATOM 2167 C CA . LYS A 1 304 ? 19.451 12.986 43.471 1.00 23.54 880 LYS A CA 1
ATOM 2168 C C . LYS A 1 304 ? 19.638 11.507 43.767 1.00 23.67 880 LYS A C 1
ATOM 2169 O O . LYS A 1 304 ? 20.357 10.807 43.044 1.00 24.09 880 LYS A O 1
ATOM 2175 N N . LEU A 1 305 ? 19.011 11.025 44.840 1.00 23.18 881 LEU A N 1
ATOM 2176 C CA . LEU A 1 305 ? 19.144 9.612 45.178 1.00 23.89 881 LEU A CA 1
ATOM 2177 C C . LEU A 1 305 ? 18.501 8.737 44.102 1.00 24.22 881 LEU A C 1
ATOM 2178 O O . LEU A 1 305 ? 19.013 7.663 43.782 1.00 23.39 881 LEU A O 1
ATOM 2183 N N . ILE A 1 306 ? 17.388 9.199 43.543 1.00 25.05 882 ILE A N 1
ATOM 2184 C CA . ILE A 1 306 ? 16.715 8.475 42.464 1.00 26.76 882 ILE A CA 1
ATOM 2185 C C . ILE A 1 306 ? 17.577 8.481 41.201 1.00 27.88 882 ILE A C 1
ATOM 2186 O O . ILE A 1 306 ? 17.622 7.483 40.475 1.00 28.73 882 ILE A O 1
ATOM 2191 N N . ARG A 1 307 ? 18.261 9.602 40.970 1.00 29.58 883 ARG A N 1
ATOM 2192 C CA . ARG A 1 307 ? 19.094 9.840 39.771 1.00 30.62 883 ARG A CA 1
ATOM 2193 C C . ARG A 1 307 ? 20.422 9.100 39.861 1.00 31.60 883 ARG A C 1
ATOM 2194 O O . ARG A 1 307 ? 21.035 8.772 38.833 1.00 32.26 883 ARG A O 1
ATOM 2202 N N . ASN A 1 308 ? 20.876 8.865 41.092 1.00 32.58 884 ASN A N 1
ATOM 2203 C CA . ASN A 1 308 ? 22.124 8.147 41.367 1.00 32.55 884 ASN A CA 1
ATOM 2204 C C . ASN A 1 308 ? 21.903 7.030 42.392 1.00 32.63 884 ASN A C 1
ATOM 2205 O O . ASN A 1 308 ? 22.365 7.133 43.529 1.00 31.63 884 ASN A O 1
ATOM 2210 N N . PRO A 1 309 ? 21.162 5.977 41.993 1.00 32.95 885 PRO A N 1
ATOM 2211 C CA . PRO A 1 309 ? 20.715 4.909 42.893 1.00 33.30 885 PRO A CA 1
ATOM 2212 C C . PRO A 1 309 ? 21.839 4.155 43.598 1.00 33.48 885 PRO A C 1
ATOM 2213 O O . PRO A 1 309 ? 21.615 3.574 44.664 1.00 33.78 885 PRO A O 1
ATOM 2217 N N . GLY A 1 310 ? 23.035 4.156 43.011 1.00 33.70 886 GLY A N 1
ATOM 2218 C CA . GLY A 1 310 ? 24.195 3.565 43.672 1.00 33.60 886 GLY A CA 1
ATOM 2219 C C . GLY A 1 310 ? 24.525 4.233 44.999 1.00 33.60 886 GLY A C 1
ATOM 2220 O O . GLY A 1 310 ? 25.112 3.606 45.894 1.00 34.23 886 GLY A O 1
ATOM 2221 N N . SER A 1 311 ? 24.161 5.505 45.139 1.00 33.10 887 SER A N 1
ATOM 2222 C CA . SER A 1 311 ? 24.371 6.212 46.405 1.00 33.54 887 SER A CA 1
ATOM 2223 C C . SER A 1 311 ? 23.674 5.528 47.579 1.00 33.03 887 SER A C 1
ATOM 2224 O O . SER A 1 311 ? 24.157 5.603 48.705 1.00 33.71 887 SER A O 1
ATOM 2227 N N . LEU A 1 312 ? 22.552 4.864 47.306 1.00 32.41 888 LEU A N 1
ATOM 2228 C CA . LEU A 1 312 ? 21.775 4.191 48.337 1.00 32.76 888 LEU A CA 1
ATOM 2229 C C . LEU A 1 312 ? 22.432 2.932 48.891 1.00 32.93 888 LEU A C 1
ATOM 2230 O O . LEU A 1 312 ? 21.941 2.371 49.864 1.00 33.36 888 LEU A O 1
ATOM 2235 N N . LYS A 1 313 ? 23.522 2.481 48.272 1.00 33.02 889 LYS A N 1
ATOM 2236 C CA . LYS A 1 313 ? 24.168 1.244 48.685 1.00 33.18 889 LYS A CA 1
ATOM 2237 C C . LYS A 1 313 ? 25.032 1.394 49.942 1.00 32.89 889 LYS A C 1
ATOM 2238 O O . LYS A 1 313 ? 25.359 0.392 50.558 1.00 33.30 889 LYS A O 1
ATOM 2244 N N . ILE A 1 314 ? 25.409 2.616 50.320 1.00 32.63 890 ILE A N 1
ATOM 2245 C CA . ILE A 1 314 ? 26.117 2.825 51.584 1.00 32.92 890 ILE A CA 1
ATOM 2246 C C . ILE A 1 314 ? 25.064 2.743 52.702 1.00 32.61 890 ILE A C 1
ATOM 2247 O O . ILE A 1 314 ? 24.173 3.581 52.760 1.00 31.08 890 ILE A O 1
ATOM 2252 N N . ILE A 1 315 ? 25.173 1.734 53.562 1.00 33.00 891 ILE A N 1
ATOM 2253 C CA . ILE A 1 315 ? 24.158 1.443 54.590 1.00 33.91 891 ILE A CA 1
ATOM 2254 C C . ILE A 1 315 ? 24.621 1.938 55.966 1.00 34.40 891 ILE A C 1
ATOM 2255 O O . ILE A 1 315 ? 25.821 1.929 56.258 1.00 34.58 891 ILE A O 1
ATOM 2260 N N . THR A 1 316 ? 23.673 2.361 56.808 1.00 34.75 892 THR A N 1
ATOM 2261 C CA . THR A 1 316 ? 23.965 2.698 58.204 1.00 35.23 892 THR A CA 1
ATOM 2262 C C . THR A 1 316 ? 24.103 1.407 59.005 1.00 36.21 892 THR A C 1
ATOM 2263 O O . THR A 1 316 ? 25.128 0.743 58.958 1.00 37.90 892 THR A O 1
ATOM 2267 N N . ALA A 1 319 ? 24.217 -0.632 65.310 0.50 40.70 895 ALA A N 1
ATOM 2268 C CA . ALA A 1 319 ? 25.487 -0.712 66.036 0.50 40.73 895 ALA A CA 1
ATOM 2269 C C . ALA A 1 319 ? 25.254 -0.778 67.543 0.50 40.75 895 ALA A C 1
ATOM 2270 O O . ALA A 1 319 ? 24.127 -0.592 68.009 0.50 40.78 895 ALA A O 1
ATOM 2272 N N . ALA A 1 320 ? 26.322 -1.045 68.298 1.00 40.84 896 ALA A N 1
ATOM 2273 C CA . ALA A 1 320 ? 26.216 -1.209 69.757 1.00 40.49 896 ALA A CA 1
ATOM 2274 C C . ALA A 1 320 ? 25.925 0.135 70.399 1.00 40.43 896 ALA A C 1
ATOM 2275 O O . ALA A 1 320 ? 26.715 1.088 70.290 1.00 40.81 896 ALA A O 1
ATOM 2277 N N . ARG A 1 321 ? 24.754 0.208 71.028 1.00 39.66 897 ARG A N 1
ATOM 2278 C CA . ARG A 1 321 ? 24.296 1.406 71.713 1.00 38.75 897 ARG A CA 1
ATOM 2279 C C . ARG A 1 321 ? 24.009 1.047 73.171 1.00 37.80 897 ARG A C 1
ATOM 2280 O O . ARG A 1 321 ? 23.646 -0.085 73.479 1.00 37.85 897 ARG A O 1
ATOM 2288 N N . PRO A 1 322 ? 24.191 2.010 74.073 1.00 36.67 898 PRO A N 1
ATOM 2289 C CA . PRO A 1 322 ? 23.749 1.844 75.451 1.00 35.67 898 PRO A CA 1
ATOM 2290 C C . PRO A 1 322 ? 22.229 2.027 75.642 1.00 34.36 898 PRO A C 1
ATOM 2291 O O . PRO A 1 322 ? 21.713 1.672 76.700 1.00 34.55 898 PRO A O 1
ATOM 2295 N N . SER A 1 323 ? 21.527 2.558 74.635 1.00 32.68 899 SER A N 1
ATOM 2296 C CA . SER A 1 323 ? 20.057 2.676 74.675 1.00 31.38 899 SER A CA 1
ATOM 2297 C C . SER A 1 323 ? 19.418 2.417 73.311 1.00 29.98 899 SER A C 1
ATOM 2298 O O . SER A 1 323 ? 20.104 2.398 72.290 1.00 29.35 899 SER A O 1
ATOM 2301 N N . ASN A 1 324 ? 18.100 2.240 73.308 1.00 28.93 900 ASN A N 1
ATOM 2302 C CA . ASN A 1 324 ? 17.355 1.936 72.087 1.00 28.45 900 ASN A CA 1
ATOM 2303 C C . ASN A 1 324 ? 17.270 3.157 71.169 1.00 27.74 900 ASN A C 1
ATOM 2304 O O . ASN A 1 324 ? 17.568 3.058 69.972 1.00 27.45 900 ASN A O 1
ATOM 2309 N N . LEU A 1 325 ? 16.836 4.290 71.721 1.00 26.03 901 LEU A N 1
ATOM 2310 C CA . LEU A 1 325 ? 16.956 5.559 71.012 1.00 26.15 901 LEU A CA 1
ATOM 2311 C C . LEU A 1 325 ? 18.431 5.965 70.993 1.00 26.39 901 LEU A C 1
ATOM 2312 O O . LEU A 1 325 ? 19.200 5.601 71.881 1.00 24.98 901 LEU A O 1
ATOM 2317 N N . LEU A 1 326 ? 18.808 6.716 69.966 1.00 27.21 902 LEU A N 1
ATOM 2318 C CA . LEU A 1 326 ? 20.172 7.172 69.792 1.00 28.34 902 LEU A CA 1
ATOM 2319 C C . LEU A 1 326 ? 20.285 8.627 70.246 1.00 29.15 902 LEU A C 1
ATOM 2320 O O . LEU A 1 326 ? 19.484 9.483 69.852 1.00 29.07 902 LEU A O 1
ATOM 2325 N N . LEU A 1 327 ? 21.285 8.912 71.071 1.00 30.53 903 LEU A N 1
ATOM 2326 C CA . LEU A 1 327 ? 21.489 10.282 71.522 1.00 32.01 903 LEU A CA 1
ATOM 2327 C C . LEU A 1 327 ? 22.195 11.067 70.422 1.00 33.22 903 LEU A C 1
ATOM 2328 O O . LEU A 1 327 ? 23.403 10.913 70.231 1.00 33.89 903 LEU A O 1
ATOM 2333 N N . ASP A 1 328 ? 21.422 11.893 69.708 1.00 34.56 904 ASP A N 1
ATOM 2334 C CA . ASP A 1 328 ? 21.884 12.712 68.570 1.00 34.94 904 ASP A CA 1
ATOM 2335 C C . ASP A 1 328 ? 21.369 12.106 67.271 1.00 36.02 904 ASP A C 1
ATOM 2336 O O . ASP A 1 328 ? 20.970 10.938 67.240 1.00 37.77 904 ASP A O 1
ATOM 2341 N N . GLN B 2 2 ? -1.463 1.432 69.421 1.00 45.69 -4 GLN B N 1
ATOM 2342 C CA . GLN B 2 2 ? -1.830 2.597 68.548 1.00 45.13 -4 GLN B CA 1
ATOM 2343 C C . GLN B 2 2 ? -3.083 3.384 69.028 1.00 45.03 -4 GLN B C 1
ATOM 2344 O O . GLN B 2 2 ? -3.587 4.248 68.315 1.00 45.81 -4 GLN B O 1
ATOM 2350 N N . TRP B 2 3 ? -3.557 3.147 70.250 1.00 44.44 -3 TRP B N 1
ATOM 2351 C CA . TRP B 2 3 ? -4.755 3.860 70.728 1.00 43.35 -3 TRP B CA 1
ATOM 2352 C C . TRP B 2 3 ? -4.442 5.305 71.166 1.00 42.70 -3 TRP B C 1
ATOM 2353 O O . TRP B 2 3 ? -5.285 6.201 71.046 1.00 43.12 -3 TRP B O 1
ATOM 2364 N N . ASP B 2 4 ? -3.226 5.528 71.659 1.00 41.29 -2 ASP B N 1
ATOM 2365 C CA . ASP B 2 4 ? -2.797 6.860 72.090 1.00 39.96 -2 ASP B CA 1
ATOM 2366 C C . ASP B 2 4 ? -1.994 7.637 71.029 1.00 38.38 -2 ASP B C 1
ATOM 2367 O O . ASP B 2 4 ? -1.154 8.476 71.377 1.00 38.29 -2 ASP B O 1
ATOM 2372 N N . ASN B 2 5 ? -2.252 7.390 69.744 1.00 36.51 -1 ASN B N 1
ATOM 2373 C CA . ASN B 2 5 ? -1.671 8.249 68.690 1.00 35.26 -1 ASN B CA 1
ATOM 2374 C C . ASN B 2 5 ? -1.913 9.737 68.896 1.00 33.98 -1 ASN B C 1
ATOM 2375 O O . ASN B 2 5 ? -1.002 10.554 68.707 1.00 32.29 -1 ASN B O 1
ATOM 2380 N N . TYR B 2 6 ? -3.137 10.081 69.294 1.00 32.78 0 TYR B N 1
ATOM 2381 C CA . TYR B 2 6 ? -3.473 11.457 69.648 1.00 33.24 0 TYR B CA 1
ATOM 2382 C C . TYR B 2 6 ? -3.745 11.544 71.139 1.00 33.53 0 TYR B C 1
ATOM 2383 O O . TYR B 2 6 ? -4.493 10.735 71.689 1.00 32.92 0 TYR B O 1
ATOM 2392 N N . GLU B 2 7 ? -3.158 12.538 71.784 1.00 34.36 1 GLU B N 1
ATOM 2393 C CA . GLU B 2 7 ? -3.343 12.715 73.210 1.00 35.68 1 GLU B CA 1
ATOM 2394 C C . GLU B 2 7 ? -3.091 14.151 73.597 1.00 36.32 1 GLU B C 1
ATOM 2395 O O . GLU B 2 7 ? -2.489 14.913 72.840 1.00 36.04 1 GLU B O 1
ATOM 2417 N N . ILE B 2 9 ? -1.370 16.644 76.696 1.00 38.77 3 ILE B N 1
ATOM 2418 C CA . ILE B 2 9 ? -0.202 16.587 77.573 1.00 39.48 3 ILE B CA 1
ATOM 2419 C C . ILE B 2 9 ? -0.695 16.856 79.004 1.00 39.96 3 ILE B C 1
ATOM 2420 O O . ILE B 2 9 ? -1.374 17.852 79.256 1.00 40.37 3 ILE B O 1
ATOM 2425 N N . TRP B 2 10 ? -0.354 15.965 79.929 1.00 40.57 4 TRP B N 1
ATOM 2426 C CA . TRP B 2 10 ? -0.929 15.992 81.280 0.50 40.64 4 TRP B CA 1
ATOM 2427 C C . TRP B 2 10 ? -0.044 16.754 82.267 1.00 41.10 4 TRP B C 1
ATOM 2428 O O . TRP B 2 10 ? 1.163 16.509 82.353 1.00 41.40 4 TRP B O 1
#

InterPro domains:
  IPR000719 Protein kinase domain [PS50011] (621-882)
  IPR001090 Ephrin, ligand binding domain [PF01404] (31-202)
  IPR001090 Ephrin, ligand binding domain [PS51550] (29-207)
  IPR001090 Ephrin, ligand binding domain [SM00615] (29-202)
  IPR001245 Serine-threonine/tyrosine-protein kinase, catalytic domain [PF07714] (622-878)
  IPR001245 Serine-threonine/tyrosine-protein kinase, catalytic domain [PR00109] (699-712)
  IPR001245 Serine-threonine/tyrosine-protein kinase, catalytic domain [PR00109] (736-754)
  IPR001245 Serine-threonine/tyrosine-protein kinase, catalytic domain [PR00109] (786-796)
  IPR001245 Serine-threonine/tyrosine-protein kinase, catalytic domain [PR00109] (805-827)
  IPR001245 Serine-threonine/tyrosine-protein kinase, catalytic domain [PR00109] (849-871)
  IPR001426 Tyrosine-protein kinase, receptor class V, conserved site [PS00790] (183-203)
  IPR001426 Tyrosine-protein kinase, receptor class V, conserved site [PS00791] (244-264)
  IPR001660 Sterile alpha motif domain [PF07647] (908-973)
  IPR001660 Sterile alpha motif domain [PS50105] (911-975)
  IPR001660 Sterile alpha motif domain [SM00454] (908-975)
  IPR003961 Fibronectin type III [PF00041] (327-421)
  IPR003961 Fibronectin type III [PF00041] (446-526)
  IPR003961 Fibronectin type III [PS50853] (325-435)
  IPR003961 Fibronectin type III [PS50853] (436-531)
  IPR003961 Fibronectin type III [SM00060] (326-418)

Foldseek 3Di:
DVLLVVQFDADDCVQWDFDAWDAADPFGTKTWTWGQDPVRDIAIKIKDFGDPPDDPVSVCLVSVQNSLLSVDDDQAAWAWNHWHDVDPRTMTITHDAPQFQQLVSLLVQPPNDDPLLLLQQLLSNLVQLLVCQVVQKFQQAQASRQWGAHPVRRIHGHDSSPMDGPDPDDDHPLLQFALVCVVPNPTHSLRVLLSSLVNLQCSLQSNQDRVHPPDSVCSNVCLQQQWAADHHPQFFPLSVVLSVLSSDNDSVSHDGSVVVSVSSVVCSVVVVSRNHGDDDDPDRTHRD/DVVPDDPD